Protein AF-A0A954TFH9-F1 (afdb_monomer_lite)

Sequence (272 aa):
MKESMQDMGTDTGLQVDMALFLNVTTSVQRTANLRGGEIQGLPNNQVIRGLLGVSSIPTAINEAKVDAEKGEFKKALDTIRQQSNTFDGIVSRWLADVSRIASQGRLPGRNQMSMQKIQEVTSARTNMQQATSPVSRAFQNLIQALEQAYTIQSREKKQYITPEQLKNYLAEHGNSLDEDTVRDYFEIGDKLTAGIEGRSVRIRPRLIKDGYYYFSKTRFTAIYAGASKNKNPQFIDPASDQPVDLTTGDLVRMIQEDGLWPLNLKACADEE

Radius of gyration: 29.33 Å; chains: 1; bounding box: 69×54×79 Å

Secondary structure (DSSP, 8-state):
-----------------THHHHHHHHHHHHHSS-TT--B-S-GGG--B-S-TTGGGHHHHHHHHHHHHHTT-HHHHHHHHHHHHHHHHHHHHHHHHHHHHHHHHHHSSSTTPPPHHHHHHHHHHHHHHHHHHHHHHHHHHHHHHHHHHHHHHHHHHS--PPPHHHHHHHHHHH-S---HHHHHHHEEE-PPBEEEEETTEEEEESPPPTT-EEEESSSS-EEE----SSS-SPPEEETTTTEEE---HHHHHHHHHHT-EEEEEEPPP----

Foldseek 3Di:
DDDDDDPPPPPPPLDDPLVLLVLLLVLLVVQQFFDVGWQAPAAPGDIQTGQPPSVCLNVLSVVLSVCVVVVVLVVSLVSLVVSLVVLVVSLVVSLVVLVVSLVQCVDPDRRPDDPVSSVVSVVSSVRSVVSCVSNNVSSVSSNVSSVVSVVVVVVVLLPAQDPVNLLVVCVVPPLAPAPVNLVVWWDWADWWAWDDDDPDIDIPPDDDAQWWKDFHPDRFIFGQHCDDPDRDGWGARSNPRDTDDDDPVNVNVSCVPRIMTIITTDPPPPPD

pLDDT: mean 74.83, std 19.1, range [29.38, 97.81]

Structure (mmCIF, N/CA/C/O backbone):
data_AF-A0A954TFH9-F1
#
_entry.id   AF-A0A954TFH9-F1
#
loop_
_atom_site.group_PDB
_atom_site.id
_atom_site.type_symbol
_atom_site.label_atom_id
_atom_site.label_alt_id
_atom_site.label_comp_id
_atom_site.label_asym_id
_atom_site.label_entity_id
_atom_site.label_seq_id
_atom_site.pdbx_PDB_ins_code
_atom_site.Cartn_x
_atom_site.Cartn_y
_atom_site.Cartn_z
_atom_site.occupancy
_atom_site.B_iso_or_equiv
_atom_site.auth_seq_id
_atom_site.auth_comp_id
_atom_site.auth_asym_id
_atom_site.auth_atom_id
_atom_site.pdbx_PDB_model_num
ATOM 1 N N . MET A 1 1 ? -39.815 33.864 22.259 1.00 40.59 1 MET A N 1
ATOM 2 C CA . MET A 1 1 ? -38.969 32.933 23.033 1.00 40.59 1 MET A CA 1
ATOM 3 C C . MET A 1 1 ? -39.300 31.512 22.621 1.00 40.59 1 MET A C 1
ATOM 5 O O . MET A 1 1 ? -40.362 31.030 22.983 1.00 40.59 1 MET A O 1
ATOM 9 N N . LYS A 1 2 ? -38.431 30.901 21.817 1.00 35.19 2 LYS A N 1
ATOM 10 C CA . LYS A 1 2 ? -38.253 29.452 21.658 1.00 35.19 2 LYS A CA 1
ATOM 11 C C . LYS A 1 2 ? -36.911 29.281 20.945 1.00 35.19 2 LYS A C 1
ATOM 13 O O . LYS A 1 2 ? -36.840 29.211 19.723 1.00 35.19 2 LYS A O 1
ATOM 18 N N . GLU A 1 3 ? -35.848 29.362 21.739 1.00 33.38 3 GLU A N 1
ATOM 19 C CA . GLU A 1 3 ? -34.540 28.832 21.363 1.00 33.38 3 GLU A CA 1
ATOM 20 C C . GLU A 1 3 ? -34.719 27.325 21.188 1.00 33.38 3 GLU A C 1
ATOM 22 O O . GLU A 1 3 ? -35.135 26.629 22.114 1.00 33.38 3 GLU A O 1
ATOM 27 N N . SER A 1 4 ? -34.504 26.846 19.967 1.00 36.06 4 SER A N 1
ATOM 28 C CA . SER A 1 4 ? -34.486 25.418 19.673 1.00 36.06 4 SER A CA 1
ATOM 29 C C . SER A 1 4 ? -33.038 24.977 19.794 1.00 36.06 4 SER A C 1
ATOM 31 O O . SER A 1 4 ? -32.175 25.424 19.040 1.00 36.06 4 SER A O 1
ATOM 33 N N . MET A 1 5 ? -32.797 24.192 20.838 1.00 37.38 5 MET A N 1
ATOM 34 C CA . MET A 1 5 ? -31.513 23.634 21.226 1.00 37.38 5 MET A CA 1
ATOM 35 C C . MET A 1 5 ? -30.904 22.826 20.079 1.00 37.38 5 MET A C 1
ATOM 37 O O . MET A 1 5 ? -31.513 21.887 19.582 1.00 37.38 5 MET A O 1
ATOM 41 N N . GLN A 1 6 ? -29.697 23.243 19.697 1.00 35.25 6 GLN A N 1
ATOM 42 C CA . GLN A 1 6 ? -28.525 22.400 19.452 1.00 35.25 6 GLN A CA 1
ATOM 43 C C . GLN A 1 6 ? -28.809 20.969 18.989 1.00 35.25 6 GLN A C 1
ATOM 45 O O . GLN A 1 6 ? -28.824 20.029 19.780 1.00 35.25 6 GLN A O 1
ATOM 50 N N . ASP A 1 7 ? -28.858 20.818 17.671 1.00 34.19 7 ASP A N 1
ATOM 51 C CA . ASP A 1 7 ? -28.326 19.634 17.014 1.00 34.19 7 ASP A CA 1
ATOM 52 C C . ASP A 1 7 ? -26.787 19.723 17.080 1.00 34.19 7 ASP A C 1
ATOM 54 O O . ASP A 1 7 ? -26.119 20.252 16.195 1.00 34.19 7 ASP A O 1
ATOM 58 N N . MET A 1 8 ? -26.223 19.340 18.230 1.00 34.09 8 MET A N 1
ATOM 59 C CA . MET A 1 8 ? -24.803 18.997 18.364 1.00 34.09 8 MET A CA 1
ATOM 60 C C . MET A 1 8 ? -24.689 17.474 18.366 1.00 34.09 8 MET A C 1
ATOM 62 O O . MET A 1 8 ? -24.223 16.866 19.328 1.00 34.09 8 MET A O 1
ATOM 66 N N . GLY A 1 9 ? -25.131 16.854 17.271 1.00 34.47 9 GLY A N 1
ATOM 67 C CA . GLY A 1 9 ? -24.573 15.580 16.853 1.00 34.47 9 GLY A CA 1
ATOM 68 C C . GLY A 1 9 ? -23.094 15.805 16.561 1.00 34.47 9 GLY A C 1
ATOM 69 O O . GLY A 1 9 ? -22.730 16.560 15.662 1.00 34.47 9 GLY A O 1
ATOM 70 N N . THR A 1 10 ? -22.230 15.218 17.378 1.00 36.81 10 THR A N 1
ATOM 71 C CA . THR A 1 10 ? -20.786 15.185 17.165 1.00 36.81 10 THR A CA 1
ATOM 72 C C . THR A 1 10 ? -20.483 14.422 15.880 1.00 36.81 10 THR A C 1
ATOM 74 O O . THR A 1 10 ? -20.210 13.226 15.914 1.00 36.81 10 THR A O 1
ATOM 77 N N . ASP A 1 11 ? -20.497 15.122 14.749 1.00 39.00 11 ASP A N 1
ATOM 78 C CA . ASP A 1 11 ? -19.840 14.692 13.519 1.00 39.00 11 ASP A CA 1
ATOM 79 C C . ASP A 1 11 ? -18.325 14.902 13.678 1.00 39.00 11 ASP A C 1
ATOM 81 O O . ASP A 1 11 ? -17.682 15.706 13.010 1.00 39.00 11 ASP A O 1
ATOM 85 N N . THR A 1 12 ? -17.725 14.186 14.629 1.00 39.62 12 THR A N 1
ATOM 86 C CA . THR A 1 12 ? -16.317 13.795 14.511 1.00 39.62 12 THR A CA 1
ATOM 87 C C . THR A 1 12 ? -16.275 12.501 13.712 1.00 39.62 12 THR A C 1
ATOM 89 O O . THR A 1 12 ? -15.743 11.491 14.170 1.00 39.62 12 THR A O 1
ATOM 92 N N . GLY A 1 13 ? -16.924 12.518 12.544 1.00 43.12 13 GLY A N 1
ATOM 93 C CA . GLY A 1 13 ? -16.961 11.412 11.617 1.00 43.12 13 GLY A CA 1
ATOM 94 C C . GLY A 1 13 ? -15.541 11.024 11.235 1.00 43.12 13 GLY A C 1
ATOM 95 O O . GLY A 1 13 ? -14.736 11.849 10.801 1.00 43.12 13 GLY A O 1
ATOM 96 N N . LEU A 1 14 ? -15.244 9.745 11.416 1.00 55.00 14 LEU A N 1
ATOM 97 C CA . LEU A 1 14 ? -14.175 9.006 10.762 1.00 55.00 14 LEU A CA 1
ATOM 98 C C . LEU A 1 14 ? -14.168 9.283 9.249 1.00 55.00 14 LEU A C 1
ATOM 100 O O . LEU A 1 14 ? -14.709 8.510 8.463 1.00 55.00 14 LEU A O 1
ATOM 104 N N . GLN A 1 15 ? -13.569 10.387 8.817 1.00 62.62 15 GLN A N 1
ATOM 105 C CA . GLN A 1 15 ? -13.423 10.693 7.402 1.00 62.62 15 GLN A CA 1
ATOM 106 C C . GLN A 1 15 ? -11.963 10.537 7.011 1.00 62.62 15 GLN A C 1
ATOM 108 O O . GLN A 1 15 ? -11.106 11.367 7.310 1.00 62.62 15 GLN A O 1
ATOM 113 N N . VAL A 1 16 ? -11.682 9.432 6.320 1.00 78.88 16 VAL A N 1
ATOM 114 C CA . VAL A 1 16 ? -10.489 9.347 5.480 1.00 78.88 16 VAL A CA 1
ATOM 115 C C . VAL A 1 16 ? -10.629 10.428 4.415 1.00 78.88 16 VAL A C 1
ATOM 117 O O . VAL A 1 16 ? -11.631 10.464 3.706 1.00 78.88 16 VAL A O 1
ATOM 120 N N . ASP A 1 17 ? -9.637 11.308 4.298 1.00 86.56 17 ASP A N 1
ATOM 121 C CA . ASP A 1 17 ? -9.649 12.338 3.261 1.00 86.56 17 ASP A CA 1
ATOM 122 C C . ASP A 1 17 ? -9.688 11.678 1.873 1.00 86.56 17 ASP A C 1
ATOM 124 O O . ASP A 1 17 ? -8.737 11.020 1.437 1.00 86.56 17 ASP A O 1
ATOM 128 N N . MET A 1 18 ? -10.803 11.866 1.163 1.00 86.62 18 MET A N 1
ATOM 129 C CA . MET A 1 18 ? -11.037 11.276 -0.155 1.00 86.62 18 MET A CA 1
ATOM 130 C C . MET A 1 18 ? -10.030 11.766 -1.204 1.00 86.62 18 MET A C 1
ATOM 132 O O . MET A 1 18 ? -9.789 11.076 -2.202 1.00 86.62 18 MET A O 1
ATOM 136 N N . ALA A 1 19 ? -9.369 12.906 -0.966 1.00 90.31 19 ALA A N 1
ATOM 137 C CA . ALA A 1 19 ? -8.270 13.376 -1.800 1.00 90.31 19 ALA A CA 1
ATOM 138 C C . ALA A 1 19 ? -7.082 12.397 -1.813 1.00 90.31 19 ALA A C 1
ATOM 140 O O . ALA A 1 19 ? -6.347 12.342 -2.800 1.00 90.31 19 ALA A O 1
ATOM 141 N N . LEU A 1 20 ? -6.903 11.567 -0.776 1.00 92.12 20 LEU A N 1
ATOM 142 C CA . LEU A 1 20 ? -5.842 10.554 -0.730 1.00 92.12 20 LEU A CA 1
ATOM 143 C C . LEU A 1 2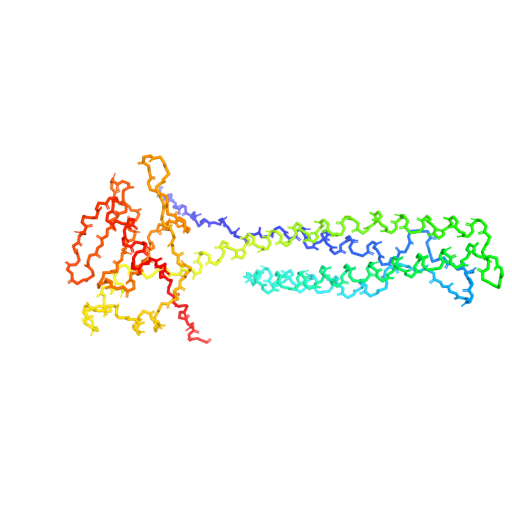0 ? -6.022 9.478 -1.813 1.00 92.12 20 LEU A C 1
ATOM 145 O O . LEU A 1 20 ? -5.048 9.111 -2.474 1.00 92.12 20 LEU A O 1
ATOM 149 N N . PHE A 1 21 ? -7.256 9.037 -2.078 1.00 95.75 21 PHE A N 1
ATOM 150 C CA . PHE A 1 21 ? -7.559 8.092 -3.163 1.00 95.75 21 PHE A CA 1
ATOM 151 C C . PHE A 1 21 ? -7.279 8.704 -4.543 1.00 95.75 21 PHE A C 1
ATOM 153 O O . PHE A 1 21 ? -6.685 8.061 -5.419 1.00 95.75 21 PHE A O 1
ATOM 160 N N . LEU A 1 22 ? -7.651 9.974 -4.733 1.00 93.69 22 LEU A N 1
ATOM 161 C CA . LEU A 1 22 ? -7.379 10.707 -5.971 1.00 93.69 22 LEU A CA 1
ATOM 162 C C . LEU A 1 22 ? -5.872 10.897 -6.200 1.00 93.69 22 LEU A C 1
ATOM 164 O O . LEU A 1 22 ? -5.390 10.746 -7.327 1.00 93.69 22 LEU A O 1
ATOM 168 N N . ASN A 1 23 ? -5.120 11.184 -5.136 1.00 94.06 23 ASN A N 1
ATOM 169 C CA . ASN A 1 23 ? -3.669 11.342 -5.185 1.00 94.06 23 ASN A CA 1
ATOM 170 C C . ASN A 1 23 ? -2.974 10.051 -5.629 1.00 94.06 23 ASN A C 1
ATOM 172 O O . ASN A 1 23 ? -2.092 10.106 -6.492 1.00 94.06 23 ASN A O 1
ATOM 176 N N . VAL A 1 24 ? -3.391 8.896 -5.098 1.00 96.25 24 VAL A N 1
ATOM 177 C CA . VAL A 1 24 ? -2.890 7.585 -5.543 1.00 96.25 24 VAL A CA 1
ATOM 178 C C . VAL A 1 24 ? -3.220 7.369 -7.017 1.00 96.25 24 VAL A C 1
ATOM 180 O O . VAL A 1 24 ? -2.316 7.136 -7.818 1.00 96.25 24 VAL A O 1
ATOM 183 N N . THR A 1 25 ? -4.487 7.537 -7.400 1.00 94.81 25 THR A N 1
ATOM 184 C CA . THR A 1 25 ? -4.962 7.325 -8.777 1.00 94.81 25 THR A CA 1
ATOM 185 C C . THR A 1 25 ? -4.181 8.161 -9.791 1.00 94.81 25 THR A C 1
ATOM 187 O O . THR A 1 25 ? -3.624 7.632 -10.755 1.00 94.81 25 THR A O 1
ATOM 190 N N . THR A 1 26 ? -4.073 9.465 -9.536 1.00 93.62 26 THR A N 1
ATOM 191 C CA . THR A 1 26 ? -3.374 10.410 -10.415 1.00 93.62 26 THR A CA 1
ATOM 192 C C . THR A 1 26 ? -1.886 10.080 -10.511 1.00 93.62 26 THR A C 1
ATOM 194 O O . THR A 1 26 ? -1.293 10.155 -11.588 1.00 93.62 26 THR A O 1
ATOM 197 N N . SER A 1 27 ? -1.263 9.700 -9.392 1.00 93.81 27 SER A N 1
ATOM 198 C CA . SER A 1 27 ? 0.160 9.358 -9.368 1.00 93.81 27 SER A CA 1
ATOM 199 C C . SER A 1 27 ? 0.434 8.070 -10.145 1.00 93.81 27 SER A C 1
ATOM 201 O O . SER A 1 27 ? 1.362 8.042 -10.950 1.00 93.81 27 SER A O 1
ATOM 203 N N . VAL A 1 28 ? -0.397 7.036 -9.979 1.00 95.31 28 VAL A N 1
ATOM 204 C CA . VAL A 1 28 ? -0.288 5.775 -10.732 1.00 95.31 28 VAL A CA 1
ATOM 205 C C . VAL A 1 28 ? -0.447 6.027 -12.232 1.00 95.31 28 VAL A C 1
ATOM 207 O O . VAL A 1 28 ? 0.391 5.589 -13.020 1.00 95.31 28 VAL A O 1
ATOM 210 N N . GLN A 1 29 ? -1.459 6.793 -12.646 1.00 93.06 29 GLN A N 1
ATOM 211 C CA . GLN A 1 29 ? -1.709 7.091 -14.062 1.00 93.06 29 GLN A CA 1
ATOM 212 C C . GLN A 1 29 ? -0.521 7.777 -14.752 1.00 93.06 29 GLN A C 1
ATOM 214 O O . GLN A 1 29 ? -0.227 7.480 -15.910 1.00 93.06 29 GLN A O 1
ATOM 219 N N . ARG A 1 30 ? 0.225 8.636 -14.044 1.00 91.44 30 ARG A N 1
ATOM 220 C CA . ARG A 1 30 ? 1.435 9.286 -14.585 1.00 91.44 30 ARG A CA 1
ATOM 221 C C . ARG A 1 30 ? 2.548 8.301 -14.945 1.00 91.44 30 ARG A C 1
ATOM 223 O O . ARG A 1 30 ? 3.404 8.644 -15.752 1.00 91.44 30 ARG A O 1
ATOM 230 N N . THR A 1 31 ? 2.539 7.099 -14.373 1.00 94.00 31 THR A N 1
ATOM 231 C CA . THR A 1 31 ? 3.543 6.056 -14.646 1.00 94.00 31 THR A CA 1
ATOM 232 C C . THR A 1 31 ? 3.168 5.136 -15.808 1.00 94.00 31 THR A C 1
ATOM 234 O O . THR A 1 31 ? 4.022 4.403 -16.309 1.00 94.00 31 THR A O 1
ATOM 237 N N . ALA A 1 32 ? 1.915 5.195 -16.279 1.00 91.69 32 ALA A N 1
ATOM 238 C CA . ALA A 1 32 ? 1.433 4.368 -17.386 1.00 91.69 32 ALA A CA 1
ATOM 239 C C . ALA A 1 32 ? 2.196 4.643 -18.690 1.00 91.69 32 ALA A C 1
ATOM 241 O O . ALA A 1 32 ? 2.392 3.740 -19.500 1.00 91.69 32 ALA A O 1
ATOM 242 N N . ASN A 1 33 ? 2.680 5.876 -18.864 1.00 89.12 33 ASN A N 1
ATOM 243 C CA . ASN A 1 33 ? 3.457 6.298 -20.021 1.00 89.12 33 ASN A CA 1
ATOM 244 C C . ASN A 1 33 ? 4.852 6.765 -19.604 1.00 89.12 33 ASN A C 1
ATOM 246 O O . ASN A 1 33 ? 5.036 7.393 -18.563 1.00 89.12 33 ASN A O 1
ATOM 250 N N . LEU A 1 34 ? 5.841 6.505 -20.458 1.00 87.25 34 LEU A N 1
ATOM 251 C CA . LEU A 1 34 ? 7.164 7.103 -20.317 1.00 87.25 34 LEU A CA 1
ATOM 252 C C . LEU A 1 34 ? 7.135 8.564 -20.750 1.00 87.25 34 LEU A C 1
ATOM 254 O O . LEU A 1 34 ? 6.647 8.910 -21.828 1.00 87.25 34 LEU A O 1
ATOM 258 N N . ARG A 1 35 ? 7.730 9.428 -19.929 1.00 81.12 35 ARG A N 1
ATOM 259 C CA . ARG A 1 35 ? 7.954 10.822 -20.303 1.00 81.12 35 ARG A CA 1
ATOM 260 C C . ARG A 1 35 ? 8.929 10.875 -21.483 1.00 81.12 35 ARG A C 1
ATOM 262 O O . ARG A 1 35 ? 10.064 10.431 -21.350 1.00 81.12 35 ARG A O 1
ATOM 269 N N . GLY A 1 36 ? 8.483 11.447 -22.601 1.00 77.94 36 GLY A N 1
ATOM 270 C CA . GLY A 1 36 ? 9.246 11.488 -23.855 1.00 77.94 36 GLY A CA 1
ATOM 271 C C . GLY A 1 36 ? 8.884 10.386 -24.857 1.00 77.94 36 GLY A C 1
ATOM 272 O O . GLY A 1 36 ? 9.432 10.385 -25.952 1.00 77.94 36 GLY A O 1
ATOM 273 N N . GLY A 1 37 ? 7.934 9.505 -24.523 1.00 86.00 37 GLY A N 1
ATOM 274 C CA . GLY A 1 37 ? 7.475 8.433 -25.404 1.00 86.00 37 GLY A CA 1
ATOM 275 C C . GLY A 1 37 ? 8.213 7.111 -25.193 1.00 86.00 37 GLY A C 1
ATOM 276 O O . GLY A 1 37 ? 9.078 6.977 -24.328 1.00 86.00 37 GLY A O 1
ATOM 277 N N . GLU A 1 38 ? 7.809 6.101 -25.959 1.00 91.44 38 GLU A N 1
ATOM 278 C CA . GLU A 1 38 ? 8.420 4.773 -25.922 1.00 91.44 38 GLU A CA 1
ATOM 279 C C . GLU A 1 38 ? 9.808 4.795 -26.573 1.00 91.44 38 GLU A C 1
ATOM 281 O O . GLU A 1 38 ? 9.985 5.364 -27.651 1.00 91.44 38 GLU A O 1
ATOM 286 N N . ILE A 1 39 ? 10.787 4.122 -25.964 1.00 92.69 39 ILE A N 1
ATOM 287 C CA . ILE A 1 39 ? 12.115 3.970 -26.565 1.00 92.69 39 ILE A CA 1
ATOM 288 C C . ILE A 1 39 ? 12.067 2.809 -27.552 1.00 92.69 39 ILE A C 1
ATOM 290 O O . ILE A 1 39 ? 11.929 1.650 -27.155 1.00 92.69 39 ILE A O 1
ATOM 294 N N . GLN A 1 40 ? 12.235 3.130 -28.831 1.00 92.06 40 GLN A N 1
ATOM 295 C CA . GLN A 1 40 ? 12.287 2.171 -29.934 1.00 92.06 40 GLN A CA 1
ATOM 296 C C . GLN A 1 40 ? 13.716 1.990 -30.465 1.00 92.06 40 GLN A C 1
ATOM 298 O O . GLN A 1 40 ? 14.649 2.688 -30.053 1.00 92.06 40 GLN A O 1
ATOM 303 N N . GLY A 1 41 ? 13.892 1.051 -31.401 1.00 87.62 41 GLY A N 1
ATOM 304 C CA . GLY A 1 41 ? 15.188 0.776 -32.030 1.00 87.62 41 GLY A CA 1
ATOM 305 C C . GLY A 1 41 ? 16.196 0.131 -31.077 1.00 87.62 41 GLY A C 1
ATOM 306 O O . GLY A 1 41 ? 17.400 0.336 -31.227 1.00 87.62 41 GLY A O 1
ATOM 307 N N . LEU A 1 42 ? 15.711 -0.595 -30.064 1.00 91.12 42 LEU A N 1
ATOM 308 C CA . LEU A 1 42 ? 16.549 -1.401 -29.182 1.00 91.12 42 LEU A CA 1
ATOM 309 C C . LEU A 1 42 ? 16.844 -2.761 -29.841 1.00 91.12 42 LEU A C 1
ATOM 311 O O . LEU A 1 42 ? 16.078 -3.211 -30.701 1.00 91.12 42 LEU A O 1
ATOM 315 N N . PRO A 1 43 ? 17.928 -3.444 -29.432 1.00 86.12 43 PRO A N 1
ATOM 316 C CA . PRO A 1 43 ? 18.269 -4.765 -29.942 1.00 86.12 43 PRO A CA 1
ATOM 317 C C . PRO A 1 43 ? 17.096 -5.746 -29.870 1.00 86.12 43 PRO A C 1
ATOM 319 O O . PRO A 1 43 ? 16.312 -5.733 -28.921 1.00 86.12 43 PRO A O 1
ATOM 322 N N . ASN A 1 44 ? 17.000 -6.629 -30.866 1.00 85.94 44 ASN A N 1
ATOM 323 C CA . ASN A 1 44 ? 15.930 -7.629 -30.977 1.00 85.94 44 ASN A CA 1
ATOM 324 C C . ASN A 1 44 ? 14.514 -7.021 -31.008 1.00 85.94 44 ASN A C 1
ATOM 326 O O . ASN A 1 44 ? 13.576 -7.630 -30.499 1.00 85.94 44 ASN A O 1
ATOM 330 N N . ASN A 1 45 ? 14.363 -5.819 -31.581 1.00 86.12 45 ASN A N 1
ATOM 331 C CA . ASN A 1 45 ? 13.099 -5.076 -31.666 1.00 86.12 45 ASN A CA 1
ATOM 332 C C . ASN A 1 45 ? 12.427 -4.847 -30.304 1.00 86.12 45 ASN A C 1
ATOM 334 O O . ASN A 1 45 ? 11.205 -4.727 -30.213 1.00 86.12 45 ASN A O 1
ATOM 338 N N . GLN A 1 46 ? 13.220 -4.794 -29.231 1.00 89.94 46 GLN A N 1
ATOM 339 C CA . GLN A 1 46 ? 12.699 -4.460 -27.914 1.00 89.94 46 GLN A CA 1
ATOM 340 C C . GLN A 1 46 ? 12.202 -3.010 -27.897 1.00 89.94 46 GLN A C 1
ATOM 342 O O . GLN A 1 46 ? 12.709 -2.136 -28.605 1.00 89.94 46 GLN A O 1
ATOM 347 N N . VAL A 1 47 ? 11.191 -2.759 -27.071 1.00 91.81 47 VAL A N 1
ATOM 348 C CA . VAL A 1 47 ? 10.630 -1.426 -26.852 1.00 91.81 47 VAL A CA 1
ATOM 349 C C . VAL A 1 47 ? 10.483 -1.227 -25.355 1.00 91.81 47 VAL A C 1
ATOM 351 O O . VAL A 1 47 ? 9.909 -2.074 -24.670 1.00 91.81 47 VAL A O 1
ATOM 354 N N . ILE A 1 48 ? 10.997 -0.112 -24.844 1.00 93.19 48 ILE A N 1
ATOM 355 C CA . ILE A 1 48 ? 10.786 0.276 -23.449 1.00 93.19 48 ILE A CA 1
ATOM 356 C C . ILE A 1 48 ? 9.606 1.247 -23.412 1.00 93.19 48 ILE A C 1
ATOM 358 O O . ILE A 1 48 ? 9.656 2.327 -24.000 1.00 93.19 48 ILE A O 1
ATOM 362 N N . ARG A 1 49 ? 8.536 0.829 -22.734 1.00 93.56 49 ARG A N 1
ATOM 363 C CA . ARG A 1 49 ? 7.282 1.577 -22.543 1.00 93.56 49 ARG A CA 1
ATOM 364 C C . ARG A 1 49 ? 7.149 2.029 -21.089 1.00 93.56 49 ARG A C 1
ATOM 366 O O . ARG A 1 49 ? 8.019 1.724 -20.277 1.00 93.56 49 ARG A O 1
ATOM 373 N N . GLY A 1 50 ? 6.072 2.741 -20.756 1.00 92.94 50 GLY A N 1
ATOM 374 C CA . GLY A 1 50 ? 5.712 2.990 -19.356 1.00 92.94 50 GLY A CA 1
ATOM 375 C C . GLY A 1 50 ? 5.410 1.699 -18.585 1.00 92.94 50 GLY A C 1
ATOM 376 O O . GLY A 1 50 ? 5.627 0.587 -19.078 1.00 92.94 50 GLY A O 1
ATOM 377 N N . LEU A 1 51 ? 4.917 1.831 -17.356 1.00 93.75 51 LEU A N 1
ATOM 378 C CA . LEU A 1 51 ? 4.577 0.668 -16.542 1.00 93.75 51 LEU A CA 1
ATOM 379 C C . LEU A 1 51 ? 3.340 -0.041 -17.108 1.00 93.75 51 LEU A C 1
ATOM 381 O O . LEU A 1 51 ? 2.216 0.443 -16.996 1.00 93.75 51 LEU A O 1
ATOM 385 N N . LEU A 1 52 ? 3.540 -1.212 -17.710 1.00 89.62 52 LEU A N 1
ATOM 386 C CA . LEU A 1 52 ? 2.444 -2.037 -18.214 1.00 89.62 52 LEU A CA 1
ATOM 387 C C . LEU A 1 52 ? 1.676 -2.678 -17.051 1.00 89.62 52 LEU A C 1
ATOM 389 O O . LEU A 1 52 ? 2.272 -3.166 -16.093 1.00 89.62 52 LEU A O 1
ATOM 393 N N . GLY A 1 53 ? 0.346 -2.699 -17.153 1.00 86.31 53 GLY A N 1
ATOM 394 C CA . GLY A 1 53 ? -0.533 -3.309 -16.150 1.00 86.31 53 GLY A CA 1
ATOM 395 C C . GLY A 1 53 ? -0.954 -2.387 -15.003 1.00 86.31 53 GLY A C 1
ATOM 396 O O . GLY A 1 53 ? -1.744 -2.807 -14.169 1.00 86.31 53 GLY A O 1
ATOM 397 N N . VAL A 1 54 ? -0.502 -1.126 -14.966 1.00 93.12 54 VAL A N 1
ATOM 398 C CA . VAL A 1 54 ? -0.966 -0.159 -13.948 1.00 93.12 54 VAL A CA 1
ATOM 399 C C . VAL A 1 54 ? -2.355 0.417 -14.241 1.00 93.12 54 VAL A C 1
ATOM 401 O O . VAL A 1 54 ? -2.927 1.091 -13.393 1.00 93.12 54 VAL A O 1
ATOM 404 N N . SER A 1 55 ? -2.913 0.171 -15.430 1.00 89.25 55 SER A N 1
ATOM 405 C CA . SER A 1 55 ? -4.208 0.716 -15.862 1.00 89.25 55 SER A CA 1
ATOM 406 C C . SER A 1 55 ? -5.406 0.152 -15.097 1.00 89.25 55 SER A C 1
ATOM 408 O O . SER A 1 55 ? -6.428 0.826 -15.019 1.00 89.25 55 SER A O 1
ATOM 410 N N . SER A 1 56 ? -5.292 -1.047 -14.517 1.00 91.06 56 SER A N 1
ATOM 411 C CA . SER A 1 56 ? -6.343 -1.645 -13.685 1.00 91.06 56 SER A CA 1
ATOM 412 C C . SER A 1 56 ? -6.372 -1.084 -12.262 1.00 91.06 56 SER A C 1
ATOM 414 O O . SER A 1 56 ? -7.416 -1.116 -11.616 1.00 91.06 56 SER A O 1
ATOM 416 N N . ILE A 1 57 ? -5.245 -0.551 -11.779 1.00 95.56 57 ILE A N 1
ATOM 417 C CA . ILE A 1 57 ? -5.102 -0.067 -10.403 1.00 95.56 57 ILE A CA 1
ATOM 418 C C . ILE A 1 57 ? -6.105 1.063 -10.099 1.00 95.56 57 ILE A C 1
ATOM 420 O O . ILE A 1 57 ? -6.827 0.919 -9.119 1.00 95.56 57 ILE A O 1
ATOM 424 N N . PRO A 1 58 ? -6.242 2.138 -10.912 1.00 94.38 58 PRO A N 1
ATOM 425 C CA . PRO A 1 58 ? -7.240 3.192 -10.696 1.00 94.38 58 PRO A CA 1
ATOM 426 C C . PRO A 1 58 ? -8.660 2.698 -10.406 1.00 94.38 58 PRO A C 1
ATOM 428 O O . PRO A 1 58 ? -9.333 3.250 -9.540 1.00 94.38 58 PRO A O 1
ATOM 431 N N . THR A 1 59 ? -9.101 1.648 -11.100 1.00 94.44 59 THR A N 1
ATOM 432 C CA . THR A 1 59 ? -10.430 1.057 -10.907 1.00 94.44 59 THR A CA 1
ATOM 433 C C . THR A 1 59 ? -10.566 0.472 -9.505 1.00 94.44 59 THR A C 1
ATOM 435 O O . THR A 1 59 ? -11.493 0.830 -8.786 1.00 94.44 59 THR A O 1
ATOM 438 N N . ALA A 1 60 ? -9.587 -0.327 -9.071 1.00 95.62 60 ALA A N 1
ATOM 439 C CA . ALA A 1 60 ? -9.562 -0.904 -7.728 1.00 95.62 60 ALA A CA 1
ATOM 440 C C . ALA A 1 60 ? -9.426 0.165 -6.625 1.00 95.62 60 ALA A C 1
ATOM 442 O O . ALA A 1 60 ? -10.004 0.027 -5.550 1.00 95.62 60 ALA A O 1
ATOM 443 N N . ILE A 1 61 ? -8.700 1.264 -6.881 1.00 96.81 61 ILE A N 1
ATOM 444 C CA . ILE A 1 61 ? -8.646 2.406 -5.949 1.00 96.81 61 ILE A CA 1
ATOM 445 C C . ILE A 1 61 ? -10.024 3.066 -5.819 1.00 96.81 61 ILE A C 1
ATOM 447 O O . ILE A 1 61 ? -10.413 3.450 -4.719 1.00 96.81 61 ILE A O 1
ATOM 451 N N . ASN A 1 62 ? -10.772 3.191 -6.917 1.00 94.56 62 ASN A N 1
ATOM 452 C CA . ASN A 1 62 ? -12.118 3.756 -6.887 1.00 94.56 62 ASN A CA 1
ATOM 453 C C . ASN A 1 62 ? -13.121 2.835 -6.172 1.00 94.56 62 ASN A C 1
ATOM 455 O O . ASN A 1 62 ? -13.963 3.321 -5.425 1.00 94.56 62 ASN A O 1
ATOM 459 N N . GLU A 1 63 ? -13.009 1.519 -6.340 1.00 93.75 63 GLU A N 1
ATOM 460 C CA . GLU A 1 63 ? -13.792 0.544 -5.567 1.00 93.75 63 GLU A CA 1
ATOM 461 C C . GLU A 1 63 ? -13.487 0.653 -4.066 1.00 93.75 63 GLU A C 1
ATOM 463 O O . GLU A 1 63 ? -14.402 0.809 -3.260 1.00 93.75 63 GLU A O 1
ATOM 468 N N . ALA A 1 64 ? -12.204 0.708 -3.691 1.00 94.94 64 ALA A N 1
ATOM 469 C CA . ALA A 1 64 ? -11.792 0.910 -2.302 1.00 94.94 64 ALA A CA 1
ATOM 470 C C . ALA A 1 64 ? -12.266 2.258 -1.728 1.00 94.94 64 ALA A C 1
ATOM 472 O O . ALA A 1 64 ? -12.561 2.352 -0.538 1.00 94.94 64 ALA A O 1
ATOM 473 N N . LYS A 1 65 ? -12.353 3.302 -2.562 1.00 95.12 65 LYS A N 1
ATOM 474 C CA . LYS A 1 65 ? -12.926 4.600 -2.180 1.00 95.12 65 LYS A CA 1
ATOM 475 C C . LYS A 1 65 ? -14.406 4.458 -1.830 1.00 95.12 65 LYS A C 1
ATOM 477 O O . LYS A 1 65 ? -14.817 4.936 -0.781 1.00 95.12 65 LYS A O 1
ATOM 482 N N . VAL A 1 66 ? -15.181 3.775 -2.674 1.00 93.62 66 VAL A N 1
ATOM 483 C CA . VAL A 1 66 ? -16.608 3.509 -2.424 1.00 93.62 66 VAL A CA 1
ATOM 484 C C . VAL A 1 66 ? -16.799 2.684 -1.150 1.00 93.62 66 VAL A C 1
ATOM 486 O O . VAL A 1 66 ? -17.690 2.977 -0.357 1.00 93.62 66 VAL A O 1
ATOM 489 N N . ASP A 1 67 ? -15.955 1.679 -0.916 1.00 91.06 67 ASP A N 1
ATOM 490 C CA . ASP A 1 67 ? -15.987 0.892 0.321 1.00 91.06 67 ASP A CA 1
ATOM 491 C C . ASP A 1 67 ? -15.672 1.762 1.553 1.00 91.06 67 ASP A C 1
ATOM 493 O O . ASP A 1 67 ? -16.368 1.687 2.565 1.00 91.06 67 ASP A O 1
ATOM 497 N N . ALA A 1 68 ? -14.677 2.651 1.469 1.00 90.19 68 ALA A N 1
ATOM 498 C CA . ALA A 1 68 ? -14.354 3.583 2.549 1.00 90.19 68 ALA A CA 1
ATOM 499 C C . ALA A 1 68 ? -15.479 4.601 2.814 1.00 90.19 68 ALA A C 1
ATOM 501 O O . ALA A 1 68 ? -15.746 4.911 3.973 1.00 90.19 68 ALA A O 1
ATOM 502 N N . GLU A 1 69 ? -16.171 5.082 1.776 1.00 89.62 69 GLU A N 1
ATOM 503 C CA . GLU A 1 69 ? -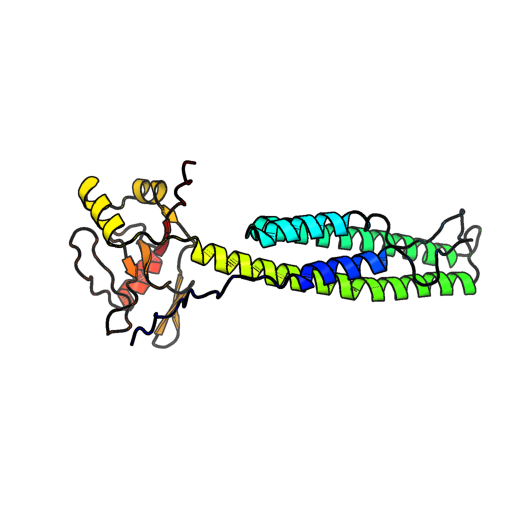17.351 5.954 1.903 1.00 89.62 69 GLU A CA 1
ATOM 504 C C . GLU A 1 69 ? -18.516 5.258 2.627 1.00 89.62 69 GLU A C 1
ATOM 506 O O . GLU A 1 69 ? -19.280 5.912 3.332 1.00 89.62 69 GLU A O 1
ATOM 511 N N . LYS A 1 70 ? -18.619 3.927 2.520 1.00 87.50 70 LYS A N 1
ATOM 512 C CA . LYS A 1 70 ? -19.578 3.100 3.276 1.00 87.50 70 LYS A CA 1
ATOM 513 C C . LYS A 1 70 ? -19.102 2.750 4.691 1.00 87.50 70 LYS A C 1
ATOM 515 O O . LYS A 1 70 ? -19.788 2.033 5.414 1.00 87.50 70 LYS A O 1
ATOM 520 N N . GLY A 1 71 ? -17.911 3.199 5.088 1.00 84.81 71 GLY A N 1
ATOM 521 C CA . GLY A 1 71 ? -17.289 2.828 6.356 1.00 84.81 71 GLY A CA 1
ATOM 522 C C . GLY A 1 71 ? -16.719 1.404 6.382 1.00 84.81 71 GLY A C 1
ATOM 523 O O . GLY A 1 71 ? -16.367 0.913 7.452 1.00 84.81 71 GLY A O 1
ATOM 524 N N . GLU A 1 72 ? -16.575 0.720 5.243 1.00 87.25 72 GLU A N 1
ATOM 525 C CA . GLU A 1 72 ? -15.931 -0.599 5.138 1.00 87.25 72 GLU A CA 1
ATOM 526 C C . GLU A 1 72 ? -14.389 -0.462 5.126 1.00 87.25 72 GLU A C 1
ATOM 528 O O . GLU A 1 72 ? -13.695 -0.964 4.239 1.00 87.25 72 GLU A O 1
ATOM 533 N N . PHE A 1 73 ? -13.815 0.228 6.123 1.00 89.12 73 PHE A N 1
ATOM 534 C CA . PHE A 1 73 ? -12.398 0.631 6.120 1.00 89.12 73 PHE A CA 1
ATOM 535 C C . PHE A 1 73 ? -11.414 -0.537 6.033 1.00 89.12 73 PHE A C 1
ATOM 537 O O . PHE A 1 73 ? -10.370 -0.400 5.402 1.00 89.12 73 PHE A O 1
ATOM 544 N N . LYS A 1 74 ? -11.737 -1.695 6.626 1.00 88.62 74 LYS A N 1
ATOM 545 C CA . LYS A 1 74 ? -10.896 -2.901 6.538 1.00 88.62 74 LYS A CA 1
ATOM 546 C C . LYS A 1 74 ? -10.776 -3.403 5.100 1.00 88.62 74 LYS A C 1
ATOM 548 O O . LYS A 1 74 ? -9.677 -3.648 4.618 1.00 88.62 74 LYS A O 1
ATOM 553 N N . LYS A 1 75 ? -11.908 -3.510 4.407 1.00 91.38 75 LYS A N 1
ATOM 554 C CA . LYS A 1 75 ? -11.980 -3.987 3.024 1.00 91.38 75 LYS A CA 1
ATOM 555 C C . LYS A 1 75 ? -11.293 -3.014 2.066 1.00 91.38 75 LYS A C 1
ATOM 557 O O . LYS A 1 75 ? -10.514 -3.434 1.208 1.00 91.38 75 LYS A O 1
ATOM 562 N N . ALA A 1 76 ? -11.504 -1.713 2.276 1.00 94.38 76 ALA A N 1
ATOM 563 C CA . ALA A 1 76 ? -10.769 -0.673 1.568 1.00 94.38 76 ALA A CA 1
ATOM 564 C C . ALA A 1 76 ? -9.253 -0.796 1.818 1.00 94.38 76 ALA A C 1
ATOM 566 O O . ALA A 1 76 ? -8.478 -0.840 0.866 1.00 94.38 76 ALA A O 1
ATOM 567 N N . LEU A 1 77 ? -8.818 -0.926 3.077 1.00 94.75 77 LEU A N 1
ATOM 568 C CA . LEU A 1 77 ? -7.409 -1.083 3.457 1.00 94.75 77 LEU A CA 1
ATOM 569 C C . LEU A 1 77 ? -6.750 -2.300 2.795 1.00 94.75 77 LEU A C 1
ATOM 571 O O . LEU A 1 77 ? -5.656 -2.173 2.240 1.00 94.75 77 LEU A O 1
ATOM 575 N N . ASP A 1 78 ? -7.409 -3.456 2.831 1.00 94.81 78 ASP A N 1
ATOM 576 C CA . ASP A 1 78 ? -6.903 -4.692 2.231 1.00 94.81 78 ASP A CA 1
ATOM 577 C C . ASP A 1 78 ? -6.737 -4.537 0.713 1.00 94.81 78 ASP A C 1
ATOM 579 O O . ASP A 1 78 ? -5.681 -4.869 0.162 1.00 94.81 78 ASP A O 1
ATOM 583 N N . THR A 1 79 ? -7.717 -3.913 0.052 1.00 97.12 79 THR A N 1
ATOM 584 C CA . THR A 1 79 ? -7.653 -3.591 -1.380 1.00 97.12 79 THR A CA 1
ATOM 585 C C . THR A 1 79 ? -6.482 -2.656 -1.689 1.00 97.12 79 THR A C 1
ATOM 587 O O . THR A 1 79 ? -5.676 -2.942 -2.578 1.00 97.12 79 THR A O 1
ATOM 590 N N . ILE A 1 80 ? -6.317 -1.563 -0.934 1.00 97.81 80 ILE A N 1
ATOM 591 C CA . ILE A 1 80 ? -5.220 -0.606 -1.145 1.00 97.81 80 ILE A CA 1
ATOM 592 C C . ILE A 1 80 ? -3.848 -1.263 -0.936 1.00 97.81 80 ILE A C 1
ATOM 594 O O . ILE A 1 80 ? -2.939 -1.038 -1.739 1.00 97.81 80 ILE A O 1
ATOM 598 N N . ARG A 1 81 ? -3.680 -2.112 0.086 1.00 97.25 81 ARG A N 1
ATOM 599 C CA . ARG A 1 81 ? -2.431 -2.862 0.316 1.00 97.25 81 ARG A CA 1
ATOM 600 C C . ARG A 1 81 ? -2.119 -3.815 -0.836 1.00 97.25 81 ARG A C 1
ATOM 602 O O . ARG A 1 81 ? -0.980 -3.859 -1.303 1.00 97.25 81 ARG A O 1
ATOM 609 N N . GLN A 1 82 ? -3.123 -4.536 -1.334 1.00 96.88 82 GLN A N 1
ATOM 610 C CA . GLN A 1 82 ? -2.966 -5.404 -2.500 1.00 96.88 82 GLN A CA 1
ATOM 611 C C . GLN A 1 82 ? -2.525 -4.612 -3.739 1.00 96.88 82 GLN A C 1
ATOM 613 O O . GLN A 1 82 ? -1.618 -5.046 -4.457 1.00 96.88 82 GLN A O 1
ATOM 618 N N . GLN A 1 83 ? -3.122 -3.442 -3.982 1.00 97.38 83 GLN A N 1
ATOM 619 C CA . GLN A 1 83 ? -2.746 -2.594 -5.114 1.00 97.38 83 GLN A CA 1
ATOM 620 C C . GLN A 1 83 ? -1.352 -1.977 -4.954 1.00 97.38 83 GLN A C 1
ATOM 622 O O . GLN A 1 83 ? -0.609 -1.930 -5.933 1.00 97.38 83 GLN A O 1
ATOM 627 N N . SER A 1 84 ? -0.952 -1.591 -3.738 1.00 97.62 84 SER A N 1
ATOM 628 C CA . SER A 1 84 ? 0.417 -1.141 -3.449 1.00 97.62 84 SER A CA 1
ATOM 629 C C . SER A 1 84 ? 1.437 -2.230 -3.798 1.00 97.62 84 SER A C 1
ATOM 631 O O . SER A 1 84 ? 2.365 -1.987 -4.565 1.00 97.62 84 SER A O 1
ATOM 633 N N . ASN A 1 85 ? 1.215 -3.462 -3.329 1.00 96.25 85 ASN A N 1
ATOM 634 C CA . ASN A 1 85 ? 2.094 -4.597 -3.628 1.00 96.25 85 ASN A CA 1
ATOM 635 C C . ASN A 1 85 ? 2.131 -4.922 -5.130 1.00 96.25 85 ASN A C 1
ATOM 637 O O . ASN A 1 85 ? 3.181 -5.246 -5.690 1.00 96.25 85 ASN A O 1
ATOM 641 N N . THR A 1 86 ? 0.980 -4.825 -5.801 1.00 96.38 86 THR A N 1
ATOM 642 C CA . THR A 1 86 ? 0.873 -5.034 -7.250 1.00 96.38 86 THR A CA 1
ATOM 643 C C . THR A 1 86 ? 1.687 -3.991 -8.011 1.00 96.38 86 THR A C 1
ATOM 645 O O . THR A 1 86 ? 2.456 -4.350 -8.908 1.00 96.38 86 THR A O 1
ATOM 648 N N . PHE A 1 87 ? 1.571 -2.719 -7.625 1.00 97.44 87 PHE A N 1
ATOM 649 C CA . PHE A 1 87 ? 2.347 -1.623 -8.194 1.00 97.44 87 PHE A CA 1
ATOM 650 C C . PHE A 1 87 ? 3.853 -1.842 -8.008 1.00 97.44 87 PHE A C 1
ATOM 652 O O . PHE A 1 87 ? 4.597 -1.812 -8.990 1.00 97.44 87 PHE A O 1
ATOM 659 N N . ASP A 1 88 ? 4.301 -2.159 -6.792 1.00 96.06 88 ASP A N 1
ATOM 660 C CA . ASP A 1 88 ? 5.717 -2.412 -6.496 1.00 96.06 88 ASP A CA 1
ATOM 661 C C . ASP A 1 88 ? 6.274 -3.595 -7.306 1.00 96.06 88 ASP A C 1
ATOM 663 O O . ASP A 1 88 ? 7.401 -3.549 -7.817 1.00 96.06 88 ASP A O 1
ATOM 667 N N . GLY A 1 89 ? 5.464 -4.639 -7.506 1.00 96.31 89 GLY A N 1
ATOM 668 C CA . GLY A 1 89 ? 5.800 -5.764 -8.374 1.00 96.31 89 GLY A CA 1
ATOM 669 C C . GLY A 1 89 ? 5.952 -5.366 -9.847 1.00 96.31 89 GLY A C 1
ATOM 670 O O . GLY A 1 89 ? 6.884 -5.823 -10.514 1.00 96.31 89 GLY A O 1
ATOM 671 N N . ILE A 1 90 ? 5.073 -4.501 -10.364 1.00 96.19 90 ILE A N 1
ATOM 672 C CA . ILE A 1 90 ? 5.169 -3.968 -11.733 1.00 96.19 90 ILE A CA 1
ATOM 673 C C . ILE A 1 90 ? 6.441 -3.128 -11.892 1.00 96.19 90 ILE A C 1
ATOM 675 O O . ILE A 1 90 ? 7.205 -3.353 -12.833 1.00 96.19 90 ILE A O 1
ATOM 679 N N . VAL A 1 91 ? 6.700 -2.208 -10.958 1.00 95.81 91 VAL A N 1
ATOM 680 C CA . VAL A 1 91 ? 7.895 -1.351 -10.962 1.00 95.81 91 VAL A CA 1
ATOM 681 C C . VAL A 1 91 ? 9.167 -2.193 -10.946 1.00 95.81 91 VAL A C 1
ATOM 683 O O . VAL A 1 91 ? 10.077 -1.958 -11.740 1.00 95.81 91 VAL A O 1
ATOM 686 N N . SER A 1 92 ? 9.223 -3.205 -10.080 1.00 95.44 92 SER A N 1
ATOM 687 C CA . SER A 1 92 ? 10.395 -4.073 -9.939 1.00 95.44 92 SER A CA 1
ATOM 688 C C . SER A 1 92 ? 10.696 -4.848 -11.223 1.00 95.44 92 SER A C 1
ATOM 690 O O . SER A 1 92 ? 11.845 -4.870 -11.669 1.00 95.44 92 SER A O 1
ATOM 692 N N . ARG A 1 93 ? 9.668 -5.428 -11.863 1.00 95.62 93 ARG A N 1
ATOM 693 C CA . ARG A 1 93 ? 9.817 -6.113 -13.160 1.00 95.62 93 ARG A CA 1
ATOM 694 C C . ARG A 1 93 ? 10.300 -5.157 -14.245 1.00 95.62 93 ARG A C 1
ATOM 696 O O . ARG A 1 93 ? 11.269 -5.457 -14.936 1.00 95.62 93 ARG A O 1
ATOM 703 N N . TRP A 1 94 ? 9.689 -3.977 -14.331 1.00 95.75 94 TRP A N 1
ATOM 704 C CA . TRP A 1 94 ? 10.079 -2.963 -15.305 1.00 95.75 94 TRP A CA 1
ATOM 705 C C . TRP A 1 94 ? 11.540 -2.519 -15.127 1.00 95.75 94 TRP A C 1
ATOM 707 O O . TRP A 1 94 ? 12.301 -2.472 -16.092 1.00 95.75 94 TRP A O 1
ATOM 717 N N . LEU A 1 95 ? 11.974 -2.252 -13.889 1.00 94.62 95 LEU A N 1
ATOM 718 C CA . LEU A 1 95 ? 13.357 -1.864 -13.592 1.00 94.62 95 LEU A CA 1
ATOM 719 C C . LEU A 1 95 ? 14.357 -2.971 -13.933 1.00 94.62 95 LEU A C 1
ATOM 721 O O . LEU A 1 95 ? 15.448 -2.668 -14.431 1.00 94.62 95 LEU A O 1
ATOM 725 N N . ALA A 1 96 ? 14.002 -4.231 -13.676 1.00 94.62 96 ALA A N 1
ATOM 726 C CA . ALA A 1 96 ? 14.825 -5.379 -14.032 1.00 94.62 96 ALA A CA 1
ATOM 727 C C . ALA A 1 96 ? 14.976 -5.500 -15.555 1.00 94.62 96 ALA A C 1
ATOM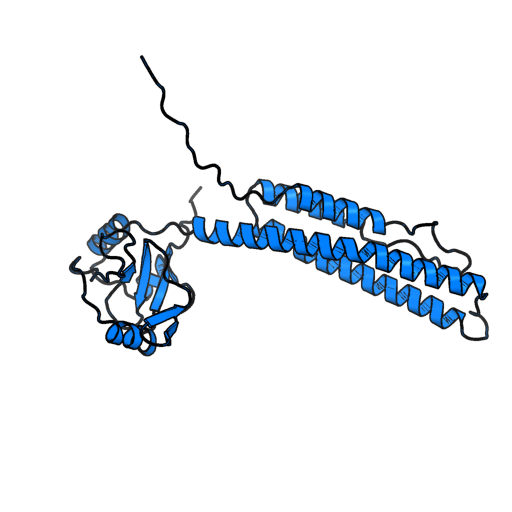 729 O O . ALA A 1 96 ? 16.101 -5.616 -16.047 1.00 94.62 96 ALA A O 1
ATOM 730 N N . ASP A 1 97 ? 13.878 -5.374 -16.305 1.00 93.81 97 ASP A N 1
ATOM 731 C CA . ASP A 1 97 ? 13.891 -5.430 -17.767 1.00 93.81 97 ASP A CA 1
ATOM 732 C C . ASP A 1 97 ? 14.728 -4.308 -18.380 1.00 93.81 97 ASP A C 1
ATOM 734 O O . ASP A 1 97 ? 15.620 -4.564 -19.190 1.00 93.81 97 ASP A O 1
ATOM 738 N N . VAL A 1 98 ? 14.518 -3.065 -17.945 1.00 94.31 98 VAL A N 1
ATOM 739 C CA . VAL A 1 98 ? 15.290 -1.912 -18.430 1.00 94.31 98 VAL A CA 1
ATOM 740 C C . VAL A 1 98 ? 16.776 -2.049 -18.087 1.00 94.31 98 VAL A C 1
ATOM 742 O O . VAL A 1 98 ? 17.638 -1.762 -18.921 1.00 94.31 98 VAL A O 1
ATOM 745 N N . SER A 1 99 ? 17.105 -2.541 -16.889 1.00 92.94 99 SER A N 1
ATOM 746 C CA . SER A 1 99 ? 18.498 -2.768 -16.477 1.00 92.94 99 SER A CA 1
ATOM 747 C C . SER A 1 99 ? 19.163 -3.892 -17.273 1.00 92.94 99 SER A C 1
ATOM 749 O O . SER A 1 99 ? 20.341 -3.779 -17.628 1.00 92.94 99 SER A O 1
ATOM 751 N N . ARG A 1 100 ? 18.412 -4.949 -17.603 1.00 92.25 100 ARG A N 1
ATOM 752 C CA . ARG A 1 100 ? 18.865 -6.036 -18.477 1.00 92.25 100 ARG A CA 1
ATOM 753 C C . ARG A 1 100 ? 19.167 -5.507 -19.877 1.00 92.25 100 ARG A C 1
ATOM 755 O O . ARG A 1 100 ? 20.249 -5.779 -20.392 1.00 92.25 100 ARG A O 1
ATOM 762 N N . ILE A 1 101 ? 18.262 -4.716 -20.458 1.00 91.69 101 ILE A N 1
ATOM 763 C CA . ILE A 1 101 ? 18.446 -4.095 -21.780 1.00 91.69 101 ILE A CA 1
ATOM 764 C C . ILE A 1 101 ? 19.688 -3.199 -21.784 1.00 91.69 101 ILE A C 1
ATOM 766 O O . ILE A 1 101 ? 20.556 -3.350 -22.643 1.00 91.69 101 ILE A O 1
ATOM 770 N N . ALA A 1 102 ? 19.816 -2.309 -20.796 1.00 90.56 102 ALA A N 1
ATOM 771 C CA . ALA A 1 102 ? 20.959 -1.405 -20.686 1.00 90.56 102 ALA A CA 1
ATOM 772 C C . ALA A 1 102 ? 22.294 -2.159 -20.569 1.00 90.56 102 ALA A C 1
ATOM 774 O O . ALA A 1 102 ? 23.276 -1.776 -21.203 1.00 90.56 102 ALA A O 1
ATOM 775 N N . SER A 1 103 ? 22.329 -3.234 -19.777 1.00 89.31 103 SER A N 1
ATOM 776 C CA . SER A 1 103 ? 23.529 -4.058 -19.590 1.00 89.31 103 SER A CA 1
ATOM 777 C C . SER A 1 103 ? 23.900 -4.820 -20.862 1.00 89.31 103 SER A C 1
ATOM 779 O O . SER A 1 103 ? 25.056 -4.790 -21.274 1.00 89.31 103 SER A O 1
ATOM 781 N N . GLN A 1 104 ? 22.921 -5.444 -21.526 1.00 88.88 104 GLN A N 1
ATOM 782 C CA . GLN A 1 104 ? 23.137 -6.164 -22.785 1.00 88.88 104 GLN A CA 1
ATOM 783 C C . GLN A 1 104 ? 23.621 -5.235 -23.901 1.00 88.88 104 GLN A C 1
ATOM 785 O O . GLN A 1 104 ? 24.504 -5.616 -24.664 1.00 88.88 104 GLN A O 1
ATOM 790 N N . GLY A 1 105 ? 23.104 -4.006 -23.960 1.00 86.38 105 GLY A N 1
ATOM 791 C CA . GLY A 1 105 ? 23.514 -3.032 -24.968 1.00 86.38 105 GLY A CA 1
ATOM 792 C C . GLY A 1 105 ? 24.919 -2.464 -24.804 1.00 86.38 105 GLY A C 1
ATOM 793 O O . GLY A 1 105 ? 25.450 -1.900 -25.755 1.00 86.38 105 GLY A O 1
ATOM 794 N N . ARG A 1 106 ? 25.534 -2.601 -23.624 1.00 87.62 106 ARG A N 1
ATOM 795 C CA . ARG A 1 106 ? 26.922 -2.174 -23.378 1.00 87.62 106 ARG A CA 1
ATOM 796 C C . ARG A 1 106 ? 27.949 -3.213 -23.816 1.00 87.62 106 ARG A C 1
ATOM 798 O O . ARG A 1 106 ? 29.120 -2.872 -23.964 1.00 87.62 106 ARG A O 1
ATOM 805 N N . LEU A 1 107 ? 27.532 -4.465 -23.988 1.00 87.56 107 LEU A N 1
ATOM 806 C CA . LEU A 1 107 ? 28.428 -5.541 -24.384 1.00 87.56 107 LEU A CA 1
ATOM 807 C C . LEU A 1 107 ? 28.706 -5.469 -25.895 1.00 87.56 107 LEU A C 1
ATOM 809 O O . LEU A 1 107 ? 27.780 -5.225 -26.674 1.00 87.56 107 LEU A O 1
ATOM 813 N N . PRO A 1 108 ? 29.959 -5.689 -26.328 1.00 82.69 108 PRO A N 1
ATOM 814 C CA . PRO A 1 108 ? 30.285 -5.756 -27.747 1.00 82.69 108 PRO A CA 1
ATOM 815 C C . PRO A 1 108 ? 29.593 -6.959 -28.406 1.00 82.69 108 PRO A C 1
ATOM 817 O O . PRO A 1 108 ? 29.481 -8.030 -27.809 1.00 82.69 108 PRO A O 1
ATOM 820 N N . GLY A 1 109 ? 29.141 -6.789 -29.652 1.00 82.75 109 GLY A N 1
ATOM 821 C CA . GLY A 1 109 ? 28.521 -7.852 -30.450 1.00 82.75 109 GLY A CA 1
ATOM 822 C C . GLY A 1 109 ? 27.117 -7.510 -30.950 1.00 82.75 109 GLY A C 1
ATOM 823 O O . GLY A 1 109 ? 26.742 -6.349 -31.072 1.00 82.75 109 GLY A O 1
ATOM 824 N N . ARG A 1 110 ? 26.319 -8.543 -31.249 1.00 79.88 110 ARG A N 1
ATOM 825 C CA . ARG A 1 110 ? 25.028 -8.431 -31.961 1.00 79.88 110 ARG A CA 1
ATOM 826 C C . ARG A 1 110 ? 23.985 -7.532 -31.276 1.00 79.88 110 ARG A C 1
ATOM 828 O O . ARG A 1 110 ? 23.089 -7.036 -31.948 1.00 79.88 110 ARG A O 1
ATOM 835 N N . ASN A 1 111 ? 24.101 -7.325 -29.965 1.00 85.62 111 ASN A N 1
ATOM 836 C CA . ASN A 1 111 ? 23.179 -6.500 -29.182 1.00 85.62 111 ASN A CA 1
ATOM 837 C C . ASN A 1 111 ? 23.766 -5.137 -28.790 1.00 85.62 111 ASN A C 1
ATOM 839 O O . ASN A 1 111 ? 23.145 -4.434 -27.998 1.00 85.62 111 ASN A O 1
ATOM 843 N N . GLN A 1 112 ? 24.940 -4.761 -29.302 1.00 90.44 112 GLN A N 1
ATOM 844 C CA . GLN A 1 112 ? 25.585 -3.504 -28.940 1.00 90.44 112 GLN A CA 1
ATOM 845 C C . GLN A 1 112 ? 24.710 -2.307 -29.336 1.00 90.44 112 GLN A C 1
ATOM 847 O O . GLN A 1 112 ? 24.257 -2.187 -30.473 1.00 90.44 112 GLN A O 1
ATOM 852 N N . MET A 1 113 ? 24.485 -1.407 -28.383 1.00 92.50 113 MET A N 1
ATOM 853 C CA . MET A 1 113 ? 23.758 -0.158 -28.583 1.00 92.50 113 MET A CA 1
ATOM 854 C C . MET A 1 113 ? 24.731 1.009 -28.757 1.00 92.50 113 MET A C 1
ATOM 856 O O . MET A 1 113 ? 25.838 1.004 -28.217 1.00 92.50 113 MET A O 1
ATOM 860 N N . SER A 1 114 ? 24.297 2.053 -29.466 1.00 91.75 114 SER A N 1
ATOM 861 C CA . SER A 1 114 ? 25.035 3.316 -29.491 1.00 91.75 114 SER A CA 1
ATOM 862 C C . SER A 1 114 ? 25.053 3.960 -28.100 1.00 91.75 114 SER A C 1
ATOM 864 O O . SER A 1 114 ? 24.131 3.781 -27.297 1.00 91.75 114 SER A O 1
ATOM 866 N N . MET A 1 115 ? 26.076 4.773 -27.822 1.00 90.06 115 MET A N 1
ATOM 867 C CA . MET A 1 115 ? 26.162 5.522 -26.561 1.00 90.06 115 MET A CA 1
ATOM 868 C C . MET A 1 115 ? 24.937 6.416 -26.332 1.00 90.06 115 MET A C 1
ATOM 870 O O . MET A 1 115 ? 24.443 6.498 -25.210 1.00 90.06 115 MET A O 1
ATOM 874 N N . GLN A 1 116 ? 24.396 7.012 -27.398 1.00 92.06 116 GLN A N 1
ATOM 875 C CA . GLN A 1 116 ? 23.167 7.803 -27.342 1.00 92.06 116 GLN A CA 1
ATOM 876 C C . GLN A 1 116 ? 21.972 6.964 -26.865 1.00 92.06 116 GLN A C 1
ATOM 878 O O . GLN A 1 116 ? 21.237 7.386 -25.975 1.00 92.06 116 GLN A O 1
ATOM 883 N N . LYS A 1 117 ? 21.802 5.745 -27.393 1.00 92.75 117 LYS A N 1
ATOM 884 C CA . LYS A 1 117 ? 20.698 4.861 -26.995 1.00 92.75 117 LYS A CA 1
ATOM 885 C C . LYS A 1 117 ? 20.864 4.364 -25.554 1.00 92.75 117 LYS A C 1
ATOM 887 O O . LYS A 1 117 ? 19.892 4.306 -24.808 1.00 92.75 117 LYS A O 1
ATOM 892 N N . ILE A 1 118 ? 22.094 4.091 -25.110 1.00 91.31 118 ILE A N 1
ATOM 893 C CA . ILE A 1 118 ? 22.385 3.752 -23.704 1.00 91.31 118 ILE A CA 1
ATOM 894 C C . ILE A 1 118 ? 22.006 4.912 -22.767 1.00 91.31 118 ILE A C 1
ATOM 896 O O . ILE A 1 118 ? 21.440 4.675 -21.694 1.00 91.31 118 ILE A O 1
ATOM 900 N N . GLN A 1 119 ? 22.290 6.159 -23.157 1.00 91.81 119 GLN A N 1
ATOM 901 C CA . GLN A 1 119 ? 21.896 7.350 -22.397 1.00 91.81 119 GLN A CA 1
ATOM 902 C C . GLN A 1 119 ? 20.374 7.533 -22.358 1.00 91.81 119 GLN A C 1
ATOM 904 O O . GLN A 1 119 ? 19.836 7.846 -21.296 1.00 91.81 119 GLN A O 1
ATOM 909 N N . GLU A 1 120 ? 19.673 7.278 -23.465 1.00 93.38 120 GLU A N 1
ATOM 910 C CA . GLU A 1 120 ? 18.207 7.328 -23.547 1.00 93.38 120 GLU A CA 1
ATOM 911 C C . GLU A 1 120 ? 17.562 6.323 -22.578 1.00 93.38 120 GLU A C 1
ATOM 913 O O . GLU A 1 120 ? 16.747 6.700 -21.737 1.00 93.38 120 GLU A O 1
ATOM 918 N N . VAL A 1 121 ? 18.015 5.063 -22.605 1.00 93.94 121 VAL A N 1
ATOM 919 C CA . VAL A 1 121 ? 17.556 3.999 -21.693 1.00 93.94 121 VAL A CA 1
ATOM 920 C C . VAL A 1 121 ? 17.849 4.346 -20.230 1.00 93.94 121 VAL A C 1
ATOM 922 O O . VAL A 1 121 ? 17.001 4.159 -19.356 1.00 93.94 121 VAL A O 1
ATOM 925 N N . THR A 1 122 ? 19.037 4.888 -19.951 1.00 92.31 122 THR A N 1
ATOM 926 C CA . THR A 1 122 ? 19.419 5.307 -18.593 1.00 92.31 122 THR A CA 1
ATOM 927 C C . THR A 1 122 ? 18.546 6.466 -18.104 1.00 92.31 122 THR A C 1
ATOM 929 O O . THR A 1 122 ? 18.085 6.452 -16.966 1.00 92.31 122 THR A O 1
ATOM 932 N N . SER A 1 123 ? 18.258 7.437 -18.971 1.00 92.44 123 SER A N 1
ATOM 933 C CA . SER A 1 123 ? 17.395 8.580 -18.657 1.00 92.44 123 SER A CA 1
ATOM 934 C C . SER A 1 123 ? 15.953 8.145 -18.413 1.00 92.44 123 SER A C 1
ATOM 936 O O . SER A 1 123 ? 15.344 8.580 -17.439 1.00 92.44 123 SER A O 1
ATOM 938 N N . ALA A 1 124 ? 15.416 7.232 -19.228 1.00 93.44 124 ALA A N 1
ATOM 939 C CA . ALA A 1 124 ? 14.090 6.660 -19.008 1.00 93.44 124 ALA A CA 1
ATOM 940 C C . ALA A 1 124 ? 13.991 5.926 -17.669 1.00 93.44 124 ALA A C 1
ATOM 942 O O . ALA A 1 124 ? 13.010 6.110 -16.949 1.00 93.44 124 ALA A O 1
ATOM 943 N N . ARG A 1 125 ? 15.021 5.153 -17.296 1.00 93.19 125 ARG A N 1
ATOM 944 C CA . ARG A 1 125 ? 15.097 4.520 -15.973 1.00 93.19 125 ARG A CA 1
ATOM 945 C C . ARG A 1 125 ? 15.011 5.556 -14.855 1.00 93.19 125 ARG A C 1
ATOM 947 O O . ARG A 1 125 ? 14.173 5.410 -13.970 1.00 93.19 125 ARG A O 1
ATOM 954 N N . THR A 1 126 ? 15.840 6.597 -14.909 1.00 92.38 126 THR A N 1
ATOM 955 C CA . THR A 1 126 ? 15.855 7.667 -13.900 1.00 92.38 126 THR A CA 1
ATOM 956 C C . THR A 1 126 ? 14.508 8.384 -13.822 1.00 92.38 126 THR A C 1
ATOM 958 O O . THR A 1 126 ? 13.965 8.557 -12.733 1.00 92.38 126 THR A O 1
ATOM 961 N N . ASN A 1 127 ? 13.929 8.746 -14.969 1.00 92.00 127 ASN A N 1
ATOM 962 C CA . ASN A 1 127 ? 12.633 9.419 -15.041 1.00 92.00 127 ASN A CA 1
ATOM 963 C C . ASN A 1 127 ? 11.512 8.560 -14.447 1.00 92.00 127 ASN A C 1
ATOM 965 O O . ASN A 1 127 ? 10.669 9.074 -13.714 1.00 92.00 127 ASN A O 1
ATOM 969 N N . MET A 1 128 ? 11.509 7.253 -14.724 1.00 93.81 128 MET A N 1
ATOM 970 C CA . MET A 1 128 ? 10.512 6.349 -14.159 1.00 93.81 128 MET A CA 1
ATOM 971 C C . MET A 1 128 ? 10.690 6.192 -12.647 1.00 93.81 128 MET A C 1
ATOM 973 O O . MET A 1 128 ? 9.713 6.289 -11.918 1.00 93.81 128 MET A O 1
ATOM 977 N N . GLN A 1 129 ? 11.921 6.049 -12.149 1.00 92.19 129 GLN A N 1
ATOM 978 C CA . GLN A 1 129 ? 12.183 5.996 -10.703 1.00 92.19 129 GLN A CA 1
ATOM 979 C C . GLN A 1 129 ? 11.720 7.270 -9.976 1.00 92.19 129 GLN A C 1
ATOM 981 O O . GLN A 1 129 ? 11.179 7.206 -8.870 1.00 92.19 129 GLN A O 1
ATOM 986 N N . GLN A 1 130 ? 11.893 8.436 -10.605 1.00 92.00 130 GLN A N 1
ATOM 987 C CA . GLN A 1 130 ? 11.369 9.701 -10.086 1.00 92.00 130 GLN A CA 1
ATOM 988 C C . GLN A 1 130 ? 9.837 9.748 -10.107 1.00 92.00 130 GLN A C 1
ATOM 990 O O . GLN A 1 130 ? 9.238 10.319 -9.200 1.00 92.00 130 GLN A O 1
ATOM 995 N N . ALA A 1 131 ? 9.198 9.136 -11.107 1.00 91.38 131 ALA A N 1
ATOM 996 C CA . ALA A 1 131 ? 7.744 9.063 -11.210 1.00 91.38 131 ALA A CA 1
ATOM 997 C C . ALA A 1 131 ? 7.116 8.058 -10.227 1.00 91.38 131 ALA A C 1
ATOM 999 O O . ALA A 1 131 ? 6.001 8.288 -9.767 1.00 91.38 131 ALA A O 1
ATOM 1000 N N . THR A 1 132 ? 7.817 6.977 -9.865 1.00 93.88 132 THR A N 1
ATOM 1001 C CA . THR A 1 132 ? 7.296 5.932 -8.964 1.00 93.88 132 THR A CA 1
ATOM 1002 C C . THR A 1 132 ? 7.366 6.318 -7.489 1.00 93.88 132 THR A C 1
ATOM 1004 O O . THR A 1 132 ? 6.501 5.921 -6.717 1.00 93.88 132 THR A O 1
ATOM 1007 N N . SER A 1 133 ? 8.355 7.118 -7.076 1.00 91.00 133 SER A N 1
ATOM 1008 C CA . SER A 1 133 ? 8.519 7.519 -5.666 1.00 91.00 133 SER A CA 1
ATOM 1009 C C . SER A 1 133 ? 7.291 8.252 -5.076 1.00 91.00 133 SER A C 1
ATOM 1011 O O . SER A 1 133 ? 6.829 7.871 -3.995 1.00 91.00 133 SER A O 1
ATOM 1013 N N . PRO A 1 134 ? 6.674 9.231 -5.775 1.00 92.88 134 PRO A N 1
ATOM 1014 C CA . PRO A 1 134 ? 5.414 9.835 -5.340 1.00 92.88 134 PRO A CA 1
ATOM 1015 C C . PRO A 1 134 ? 4.264 8.834 -5.177 1.00 92.88 134 PRO A C 1
ATOM 1017 O O . PRO A 1 134 ? 3.424 9.024 -4.302 1.00 92.88 134 PRO A O 1
ATOM 1020 N N . VAL A 1 135 ? 4.232 7.769 -5.986 1.00 95.62 135 VAL A N 1
ATOM 1021 C CA . VAL A 1 135 ? 3.181 6.743 -5.930 1.00 95.62 135 VAL A CA 1
ATOM 1022 C C . VAL A 1 135 ? 3.279 5.945 -4.636 1.00 95.62 135 VAL A C 1
ATOM 1024 O O . VAL A 1 135 ? 2.291 5.848 -3.912 1.00 95.62 135 VAL A O 1
ATOM 1027 N N . SER A 1 136 ? 4.470 5.444 -4.295 1.00 94.19 136 SER A N 1
ATOM 1028 C CA . SER A 1 136 ? 4.685 4.703 -3.045 1.00 94.19 136 SER A CA 1
ATOM 1029 C C . SER A 1 136 ? 4.340 5.556 -1.821 1.00 94.19 136 SER A C 1
ATOM 1031 O O . SER A 1 136 ? 3.705 5.072 -0.888 1.00 94.19 136 SER A O 1
ATOM 1033 N N . ARG A 1 137 ? 4.676 6.855 -1.842 1.00 94.56 137 ARG A N 1
ATOM 1034 C CA . ARG A 1 137 ? 4.290 7.785 -0.769 1.00 94.56 137 ARG A CA 1
ATOM 1035 C C . ARG A 1 137 ? 2.775 7.995 -0.698 1.00 94.56 137 ARG A C 1
ATOM 1037 O O . ARG A 1 137 ? 2.221 8.022 0.396 1.00 94.56 137 ARG A O 1
ATOM 1044 N N . ALA A 1 138 ? 2.102 8.133 -1.839 1.00 95.81 138 ALA A N 1
ATOM 1045 C CA . ALA A 1 138 ? 0.649 8.273 -1.877 1.00 95.81 138 ALA A CA 1
ATOM 1046 C C . ALA A 1 138 ? -0.051 7.028 -1.303 1.00 95.81 138 ALA A C 1
ATOM 1048 O O . ALA A 1 138 ? -0.967 7.171 -0.494 1.00 95.81 138 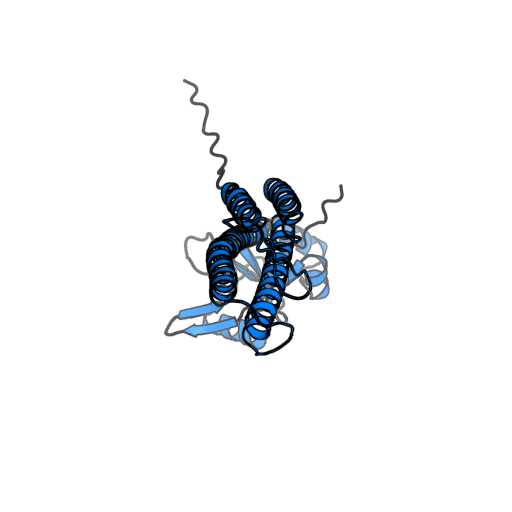ALA A O 1
ATOM 1049 N N . PHE A 1 139 ? 0.422 5.824 -1.651 1.00 97.38 139 PHE A N 1
ATOM 1050 C CA . PHE A 1 139 ? -0.069 4.573 -1.066 1.00 97.38 139 PHE A CA 1
ATOM 1051 C C . PHE A 1 139 ? 0.145 4.526 0.447 1.00 97.38 139 PHE A C 1
ATOM 1053 O O . PHE A 1 139 ? -0.799 4.242 1.175 1.00 97.38 139 PHE A O 1
ATOM 1060 N N . GLN A 1 140 ? 1.347 4.850 0.934 1.00 95.62 140 GLN A N 1
ATOM 1061 C CA . GLN A 1 140 ? 1.646 4.864 2.371 1.00 95.62 140 GLN A CA 1
ATOM 1062 C C . GLN A 1 140 ? 0.726 5.809 3.148 1.00 95.62 140 GLN A C 1
ATOM 1064 O O . GLN A 1 140 ? 0.176 5.416 4.174 1.00 95.62 140 GLN A O 1
ATOM 1069 N N . ASN A 1 141 ? 0.510 7.024 2.637 1.00 94.94 141 ASN A N 1
ATOM 1070 C CA . ASN A 1 141 ? -0.380 7.995 3.271 1.00 94.94 141 ASN A CA 1
ATOM 1071 C C . ASN A 1 141 ? -1.826 7.480 3.339 1.00 94.94 141 ASN A C 1
ATOM 1073 O O . ASN A 1 141 ? -2.478 7.608 4.373 1.00 94.94 141 ASN A O 1
ATOM 1077 N N . LEU A 1 142 ? -2.322 6.880 2.252 1.00 96.62 142 LEU A N 1
ATOM 1078 C CA . LEU A 1 142 ? -3.675 6.327 2.207 1.00 96.62 142 LEU A CA 1
ATOM 1079 C C . LEU A 1 142 ? -3.833 5.116 3.139 1.00 96.62 142 LEU A C 1
ATOM 1081 O O . LEU A 1 142 ? -4.816 5.034 3.870 1.00 96.62 142 LEU A O 1
ATOM 1085 N N . ILE A 1 143 ? -2.854 4.208 3.155 1.00 96.25 143 ILE A N 1
ATOM 1086 C CA . ILE A 1 143 ? -2.819 3.052 4.062 1.00 96.25 143 ILE A CA 1
ATOM 1087 C C . ILE A 1 143 ? -2.854 3.525 5.514 1.00 96.25 143 ILE A C 1
ATOM 1089 O O . ILE A 1 143 ? -3.686 3.054 6.280 1.00 96.25 143 ILE A O 1
ATOM 1093 N N . GLN A 1 144 ? -2.013 4.495 5.880 1.00 92.50 144 GLN A N 1
ATOM 1094 C CA . GLN A 1 144 ? -1.964 5.023 7.241 1.00 92.50 144 GLN A CA 1
ATOM 1095 C C . GLN A 1 144 ? -3.301 5.653 7.660 1.00 92.50 144 GLN A C 1
ATOM 1097 O O . GLN A 1 144 ? -3.762 5.430 8.780 1.00 92.50 144 GLN A O 1
ATOM 1102 N N . ALA A 1 145 ? -3.941 6.416 6.770 1.00 90.31 145 ALA A N 1
ATOM 1103 C CA . ALA A 1 145 ? -5.248 7.009 7.042 1.00 90.31 145 ALA A CA 1
ATOM 1104 C C . ALA A 1 145 ? -6.335 5.936 7.233 1.00 90.31 145 ALA A C 1
ATOM 1106 O O . ALA A 1 145 ? -7.112 6.004 8.185 1.00 90.31 145 ALA A O 1
ATOM 1107 N N . LEU A 1 146 ? -6.352 4.908 6.379 1.00 91.00 146 LEU A N 1
ATOM 1108 C CA . LEU A 1 146 ? -7.286 3.785 6.484 1.00 91.00 146 LEU A CA 1
ATOM 1109 C C . LEU A 1 146 ? -7.044 2.931 7.736 1.00 91.00 146 LEU A C 1
ATOM 1111 O O . LEU A 1 146 ? -8.001 2.500 8.369 1.00 91.00 146 LEU A O 1
ATOM 1115 N N . GLU A 1 147 ? -5.792 2.717 8.140 1.00 90.12 147 GLU A N 1
ATOM 1116 C CA . GLU A 1 147 ? -5.444 2.017 9.383 1.00 90.12 147 GLU A CA 1
ATOM 1117 C C . GLU A 1 147 ? -5.932 2.772 10.619 1.00 90.12 147 GLU A C 1
ATOM 1119 O O . GLU A 1 147 ? -6.479 2.163 11.543 1.00 90.12 147 GLU A O 1
ATOM 1124 N N . GLN A 1 148 ? -5.758 4.095 10.641 1.00 86.88 148 GLN A N 1
ATOM 1125 C CA . GLN A 1 148 ? -6.272 4.940 11.717 1.00 86.88 148 GLN A CA 1
ATOM 1126 C C . GLN A 1 148 ? -7.798 4.878 11.771 1.00 86.88 148 GLN A C 1
ATOM 1128 O O . GLN A 1 148 ? -8.354 4.647 12.847 1.00 86.88 148 GLN A O 1
ATOM 1133 N N . ALA A 1 149 ? -8.458 5.000 10.616 1.00 84.88 149 ALA A N 1
ATOM 1134 C CA . ALA A 1 149 ? -9.909 4.929 10.524 1.00 84.88 149 ALA A CA 1
ATOM 1135 C C . ALA A 1 149 ? -10.447 3.562 10.970 1.00 84.88 149 ALA A C 1
ATOM 1137 O O . ALA A 1 149 ? -11.326 3.478 11.824 1.00 84.88 149 ALA A O 1
ATOM 1138 N N . TYR A 1 150 ? -9.850 2.472 10.489 1.00 85.44 150 TYR A N 1
ATOM 1139 C CA . TYR A 1 150 ? -10.199 1.121 10.918 1.00 85.44 150 TYR A CA 1
ATOM 1140 C C . TYR A 1 150 ? -9.968 0.911 12.420 1.00 85.44 150 TYR A C 1
ATOM 1142 O O . TYR A 1 150 ? -10.798 0.301 13.091 1.00 85.44 150 TYR A O 1
ATOM 1150 N N . THR A 1 151 ? -8.873 1.434 12.978 1.00 78.88 151 THR A N 1
ATOM 1151 C CA . THR A 1 151 ? -8.560 1.298 14.410 1.00 78.88 151 THR A CA 1
ATOM 1152 C C . THR A 1 151 ? -9.574 2.029 15.283 1.00 78.88 151 THR A C 1
ATOM 1154 O O . THR A 1 151 ? -9.999 1.490 16.302 1.00 78.88 151 THR A O 1
ATOM 1157 N N . ILE A 1 152 ? -9.950 3.253 14.911 1.00 77.06 152 ILE A N 1
ATOM 1158 C CA . ILE A 1 152 ? -10.942 4.042 15.647 1.00 77.06 152 ILE A CA 1
ATOM 1159 C C . ILE A 1 152 ? -12.327 3.393 15.498 1.00 77.06 152 ILE A C 1
ATOM 1161 O O . ILE A 1 152 ? -12.964 3.122 16.511 1.00 77.06 152 ILE A O 1
ATOM 1165 N N . GLN A 1 153 ? -12.728 2.990 14.287 1.00 71.69 153 GLN A N 1
ATOM 1166 C CA . GLN A 1 153 ? -13.988 2.273 14.066 1.00 71.69 153 GLN A CA 1
ATOM 1167 C C . GLN A 1 153 ? -14.050 0.954 14.852 1.00 71.69 153 GLN A C 1
ATOM 1169 O O . GLN A 1 153 ? -15.077 0.625 15.433 1.00 71.69 153 GLN A O 1
ATOM 1174 N N . SER A 1 154 ? -12.948 0.204 14.924 1.00 68.88 154 SER A N 1
ATOM 1175 C CA . SER A 1 154 ? -12.871 -1.036 15.712 1.00 68.88 154 SER A CA 1
ATOM 1176 C C . SER A 1 154 ? -12.944 -0.788 17.222 1.00 68.88 154 SER A C 1
ATOM 1178 O O . SER A 1 154 ? -13.237 -1.707 17.979 1.00 68.88 154 SER A O 1
ATOM 1180 N N . ARG A 1 155 ? -12.655 0.433 17.687 1.00 62.69 155 ARG A N 1
ATOM 1181 C CA . ARG A 1 155 ? -12.843 0.839 19.089 1.00 62.69 155 ARG A CA 1
ATOM 1182 C C . ARG A 1 155 ? -14.265 1.315 19.361 1.00 62.69 155 ARG A C 1
ATOM 1184 O O . ARG A 1 155 ? -14.746 1.100 20.464 1.00 62.69 155 ARG A O 1
ATOM 1191 N N . GLU A 1 156 ? -14.914 1.932 18.379 1.00 62.00 156 GLU A N 1
ATOM 1192 C CA . GLU A 1 156 ? -16.301 2.406 18.472 1.00 62.00 156 GLU A CA 1
ATOM 1193 C C . GLU A 1 156 ? -17.321 1.271 18.298 1.00 62.00 156 GLU A C 1
ATOM 1195 O O . GLU A 1 156 ? -18.329 1.247 18.993 1.00 62.00 156 GLU A O 1
ATOM 1200 N N . LYS A 1 157 ? -17.036 0.278 17.441 1.00 51.94 157 LYS A N 1
ATOM 1201 C CA . LYS A 1 157 ? -17.865 -0.931 17.258 1.00 51.94 157 LYS A CA 1
ATOM 1202 C C . LYS A 1 157 ? -17.768 -1.938 18.404 1.00 51.94 157 LYS A C 1
ATOM 1204 O O . LYS A 1 157 ? -18.528 -2.901 18.430 1.00 51.94 157 LYS A O 1
ATOM 1209 N N . LYS A 1 158 ? -16.869 -1.725 19.365 1.00 50.59 158 LYS A N 1
ATOM 1210 C CA . LYS A 1 158 ? -16.932 -2.424 20.649 1.00 50.59 158 LYS A CA 1
ATOM 1211 C C . LYS A 1 158 ? -18.083 -1.808 21.435 1.00 50.59 158 LYS A C 1
ATOM 1213 O O . LYS A 1 158 ? -17.869 -0.905 22.236 1.00 50.59 158 LYS A O 1
ATOM 1218 N N . GLN A 1 159 ? -19.307 -2.266 21.168 1.00 48.56 159 GLN A N 1
ATOM 1219 C CA . GLN A 1 159 ? -20.411 -2.055 22.095 1.00 48.56 159 GLN A CA 1
ATOM 1220 C C . GLN A 1 159 ? -19.967 -2.655 23.430 1.00 48.56 159 GLN A C 1
ATOM 1222 O O . GLN A 1 159 ? -19.674 -3.846 23.538 1.00 48.56 159 GLN A O 1
ATOM 1227 N N . TYR A 1 160 ? -19.793 -1.801 24.429 1.00 49.00 160 TYR A N 1
ATOM 1228 C CA . TYR A 1 160 ? -19.560 -2.249 25.791 1.00 49.00 160 TYR A CA 1
ATOM 1229 C C . TYR A 1 160 ? -20.898 -2.767 26.317 1.00 49.00 160 TYR A C 1
ATOM 1231 O O . TYR A 1 160 ? -21.917 -2.099 26.142 1.00 49.00 160 TYR A O 1
ATOM 1239 N N . ILE A 1 161 ? -20.906 -3.940 26.954 1.00 52.88 161 ILE A N 1
ATOM 1240 C CA . ILE A 1 161 ? -22.079 -4.381 27.713 1.00 52.88 161 ILE A CA 1
ATOM 1241 C C . ILE A 1 161 ? -22.399 -3.303 28.752 1.00 52.88 161 ILE A C 1
ATOM 1243 O O . ILE A 1 161 ? -21.507 -2.824 29.456 1.00 52.88 161 ILE A O 1
ATOM 1247 N N . THR A 1 162 ? -23.643 -2.846 28.843 1.00 53.47 162 THR A N 1
ATOM 1248 C CA . THR A 1 162 ? -23.985 -1.919 29.926 1.00 53.47 162 THR A CA 1
ATOM 1249 C C . THR A 1 162 ? -23.945 -2.679 31.258 1.00 53.47 162 THR A C 1
ATOM 1251 O O . THR A 1 162 ? -24.198 -3.888 31.282 1.00 53.47 162 THR A O 1
ATOM 1254 N N . PRO A 1 163 ? -23.648 -2.013 32.390 1.00 52.38 163 PRO A N 1
ATOM 1255 C CA . PRO A 1 163 ? -23.693 -2.668 33.699 1.00 52.38 163 PRO A CA 1
ATOM 1256 C C . PRO A 1 163 ? -25.036 -3.365 33.959 1.00 52.38 163 PRO A C 1
ATOM 1258 O O . PRO A 1 163 ? -25.085 -4.411 34.595 1.00 52.38 163 PRO A O 1
ATOM 1261 N N . GLU A 1 164 ? -26.121 -2.822 33.404 1.00 57.16 164 GLU A N 1
ATOM 1262 C CA . GLU A 1 164 ? -27.468 -3.387 33.479 1.00 57.16 164 GLU A CA 1
ATOM 1263 C C . GLU A 1 164 ? -27.619 -4.684 32.673 1.00 57.16 164 GLU A C 1
ATOM 1265 O O . GLU A 1 164 ? -28.197 -5.642 33.176 1.00 57.16 164 GLU A O 1
ATOM 1270 N N . GLN A 1 165 ? -27.065 -4.760 31.458 1.00 59.78 165 GLN A N 1
ATOM 1271 C CA . GLN A 1 165 ? -27.098 -5.979 30.641 1.00 59.78 165 GLN A CA 1
ATOM 1272 C C . GLN A 1 165 ? -26.321 -7.125 31.299 1.00 59.78 165 GLN A C 1
ATOM 1274 O O . GLN A 1 165 ? -26.810 -8.253 31.346 1.00 59.78 165 GLN A O 1
ATOM 1279 N N . LEU A 1 166 ? -25.145 -6.832 31.867 1.00 61.97 166 LEU A N 1
ATOM 1280 C CA . LEU A 1 166 ? -24.370 -7.827 32.610 1.00 61.97 166 LEU A CA 1
ATOM 1281 C C . LEU A 1 166 ? -25.122 -8.291 33.867 1.00 61.97 166 LEU A C 1
ATOM 1283 O O . LEU A 1 166 ? -25.159 -9.482 34.168 1.00 61.97 166 LEU A O 1
ATOM 1287 N N . LYS A 1 167 ? -25.750 -7.353 34.582 1.00 60.50 167 LYS A N 1
ATOM 1288 C CA . LYS A 1 167 ? -26.518 -7.628 35.801 1.00 60.50 167 LYS A CA 1
ATOM 1289 C C . LYS A 1 167 ? -27.756 -8.484 35.536 1.00 60.50 167 LYS A C 1
ATOM 1291 O O . LYS A 1 167 ? -28.003 -9.423 36.286 1.00 60.50 167 LYS A O 1
ATOM 1296 N N . ASN A 1 168 ? -28.497 -8.197 34.466 1.00 62.44 168 ASN A N 1
ATOM 1297 C CA . ASN A 1 168 ? -29.661 -8.990 34.068 1.00 62.44 168 ASN A CA 1
ATOM 1298 C C . ASN A 1 168 ? -29.256 -10.426 33.704 1.00 62.44 168 ASN A C 1
ATOM 1300 O O . ASN A 1 168 ? -29.896 -11.369 34.154 1.00 62.44 168 ASN A O 1
ATOM 1304 N N . TYR A 1 169 ? -28.144 -10.605 32.987 1.00 61.78 169 TYR A N 1
ATOM 1305 C CA . TYR A 1 169 ? -27.647 -11.937 32.637 1.00 61.78 169 TYR A CA 1
ATOM 1306 C C . TYR A 1 169 ? -27.214 -12.756 33.865 1.00 61.78 169 TYR A C 1
ATOM 1308 O O . TYR A 1 169 ? -27.613 -13.912 34.010 1.00 61.78 169 TYR A O 1
ATOM 1316 N N . LEU A 1 170 ? -26.432 -12.156 34.773 1.00 60.47 170 LEU A N 1
ATOM 1317 C CA . LEU A 1 170 ? -25.992 -12.805 36.018 1.00 60.47 170 LEU A CA 1
ATOM 1318 C C . LEU A 1 170 ? -27.173 -13.206 36.914 1.00 60.47 170 LEU A C 1
ATOM 1320 O O . LEU A 1 170 ? -27.120 -14.242 37.577 1.00 60.47 170 LEU A O 1
ATOM 1324 N N . ALA A 1 171 ? -28.251 -12.414 36.902 1.00 62.06 171 ALA A N 1
ATOM 1325 C CA . ALA A 1 171 ? -29.482 -12.734 37.615 1.00 62.06 171 ALA A CA 1
ATOM 1326 C C . ALA A 1 171 ? -30.210 -13.962 37.034 1.00 62.06 171 ALA A C 1
ATOM 1328 O O . ALA A 1 171 ? -30.867 -14.683 37.783 1.00 62.06 171 ALA A O 1
ATOM 1329 N N . GLU A 1 172 ? -30.082 -14.215 35.729 1.00 59.78 172 GLU A N 1
ATOM 1330 C CA . GLU A 1 172 ? -30.741 -15.324 35.026 1.00 59.78 172 GLU A CA 1
ATOM 1331 C C . GLU A 1 172 ? -29.918 -16.624 35.024 1.00 59.78 172 GLU A C 1
ATOM 1333 O O . GLU A 1 172 ? -30.490 -17.709 35.123 1.00 59.78 172 GLU A O 1
ATOM 1338 N N . HIS A 1 173 ? -28.586 -16.533 34.951 1.00 57.56 173 HIS A N 1
ATOM 1339 C CA . HIS A 1 173 ? -27.702 -17.686 34.704 1.00 57.56 173 HIS A CA 1
ATOM 1340 C C . HIS A 1 173 ? -26.876 -18.108 35.931 1.00 57.56 173 HIS A C 1
ATOM 1342 O O . HIS A 1 173 ? -26.035 -19.003 35.856 1.00 57.56 173 HIS A O 1
ATOM 1348 N N . GLY A 1 174 ? -27.154 -17.503 37.090 1.00 56.50 174 GLY A N 1
ATOM 1349 C CA . GLY A 1 174 ? -26.376 -17.686 38.309 1.00 56.50 174 GLY A CA 1
ATOM 1350 C C . GLY A 1 174 ? -25.103 -16.843 38.277 1.00 56.50 174 GLY A C 1
ATOM 1351 O O . GLY A 1 174 ? -24.533 -16.584 37.224 1.00 56.50 174 GLY A O 1
ATOM 1352 N N . ASN A 1 175 ? -24.658 -16.394 39.451 1.00 55.81 175 ASN A N 1
ATOM 1353 C CA . ASN A 1 175 ? -23.558 -15.439 39.646 1.00 55.81 175 ASN A CA 1
ATOM 1354 C C . ASN A 1 175 ? -22.156 -15.986 39.267 1.00 55.81 175 ASN A C 1
ATOM 1356 O O . ASN A 1 175 ? -21.213 -15.874 40.051 1.00 55.81 175 ASN A O 1
ATOM 1360 N N . SER A 1 176 ? -22.002 -16.631 38.112 1.00 55.25 176 SER A N 1
ATOM 1361 C CA . SER A 1 176 ? -20.766 -17.253 37.649 1.00 55.25 176 SER A CA 1
ATOM 1362 C C . SER A 1 176 ? -20.490 -16.864 36.200 1.00 55.25 176 SER A C 1
ATOM 1364 O O . SER A 1 176 ? -21.235 -17.219 35.296 1.00 55.25 176 SER A O 1
ATOM 1366 N N . LEU A 1 177 ? -19.387 -16.147 35.985 1.00 58.09 177 LEU A N 1
ATOM 1367 C CA . LEU A 1 177 ? -18.786 -15.924 34.668 1.00 58.09 177 LEU A CA 1
ATOM 1368 C C . LEU A 1 177 ? -17.715 -16.994 34.454 1.00 58.09 177 LEU A C 1
ATOM 1370 O O . LEU A 1 177 ? -16.520 -16.731 34.596 1.00 58.09 177 LEU A O 1
ATOM 1374 N N . ASP A 1 178 ? -18.157 -18.229 34.219 1.00 60.28 178 ASP A N 1
ATOM 1375 C CA . ASP A 1 178 ? -17.244 -19.314 33.867 1.00 60.28 178 ASP A CA 1
ATOM 1376 C C . ASP A 1 178 ? -16.675 -19.141 32.449 1.00 60.28 178 ASP A C 1
ATOM 1378 O O . ASP A 1 178 ? -17.091 -18.277 31.673 1.00 60.28 178 ASP A O 1
ATOM 1382 N N . GLU A 1 179 ? -15.644 -19.928 32.137 1.00 57.12 179 GLU A N 1
ATOM 1383 C CA . GLU A 1 179 ? -14.899 -19.805 30.883 1.00 57.12 179 GLU A CA 1
ATOM 1384 C C . GLU A 1 179 ? -15.787 -20.043 29.651 1.00 57.12 179 GLU A C 1
ATOM 1386 O O . GLU A 1 179 ? -15.617 -19.358 28.641 1.00 57.12 179 GLU A O 1
ATOM 1391 N N . ASP A 1 180 ? -16.754 -20.956 29.749 1.00 60.72 180 ASP A N 1
ATOM 1392 C CA . ASP A 1 180 ? -17.691 -21.272 28.669 1.00 60.72 180 ASP A CA 1
ATOM 1393 C C . ASP A 1 180 ? -18.638 -20.088 28.411 1.00 60.72 180 ASP A C 1
ATOM 1395 O O . ASP A 1 180 ? -18.757 -19.619 27.279 1.00 60.72 180 ASP A O 1
ATOM 1399 N N . THR A 1 181 ? -19.182 -19.484 29.470 1.00 60.31 181 THR A N 1
ATOM 1400 C CA . THR A 1 181 ? -20.024 -18.280 29.394 1.00 60.31 181 THR A CA 1
ATOM 1401 C C . THR A 1 181 ? -19.283 -17.081 28.800 1.00 60.31 181 THR A C 1
ATOM 1403 O O . THR A 1 181 ? -19.809 -16.358 27.947 1.00 60.31 181 THR A O 1
ATOM 1406 N N . VAL A 1 182 ? -18.041 -16.850 29.238 1.00 59.22 182 VAL A N 1
ATOM 1407 C CA . VAL A 1 182 ? -17.207 -15.769 28.699 1.00 59.22 182 VAL A CA 1
ATOM 1408 C C . VAL A 1 182 ? -16.954 -15.997 27.211 1.00 59.22 182 VAL A C 1
ATOM 1410 O O . VAL A 1 182 ? -17.045 -15.059 26.421 1.00 59.22 182 VAL A O 1
ATOM 1413 N N . ARG A 1 183 ? -16.679 -17.240 26.810 1.00 63.00 183 ARG A N 1
ATOM 1414 C CA . ARG A 1 183 ? -16.455 -17.591 25.408 1.00 63.00 183 ARG A CA 1
ATOM 1415 C C . ARG A 1 183 ? -17.700 -17.477 24.556 1.00 63.00 183 ARG A C 1
ATOM 1417 O O . ARG A 1 183 ? -17.530 -17.195 23.376 1.00 63.00 183 ARG A O 1
ATOM 1424 N N . ASP A 1 184 ? -18.899 -17.685 25.085 1.00 61.75 184 ASP A N 1
ATOM 1425 C CA . ASP A 1 184 ? -20.133 -17.655 24.298 1.00 61.75 184 ASP A CA 1
ATOM 1426 C C . ASP A 1 184 ? -20.566 -16.229 23.954 1.00 61.75 184 ASP A C 1
ATOM 1428 O O . ASP A 1 184 ? -20.879 -15.961 22.790 1.00 61.75 184 ASP A O 1
ATOM 1432 N N . TYR A 1 185 ? -20.449 -15.295 24.900 1.00 58.47 185 TYR A N 1
ATOM 1433 C CA . TYR A 1 185 ? -20.976 -13.930 24.760 1.00 58.47 185 TYR A CA 1
ATOM 1434 C C . TYR A 1 185 ? -19.909 -12.850 24.557 1.00 58.47 185 TYR A C 1
ATOM 1436 O O . TYR A 1 185 ? -20.216 -11.757 24.070 1.00 58.47 185 TYR A O 1
ATOM 1444 N N . PHE A 1 186 ? -18.647 -13.140 24.881 1.00 64.44 186 PHE A N 1
ATOM 1445 C CA . PHE A 1 186 ? -17.574 -12.154 24.835 1.00 64.44 186 PHE A CA 1
ATOM 1446 C C . PHE A 1 186 ? -16.437 -12.580 23.900 1.00 64.44 186 PHE A C 1
ATOM 1448 O O . PHE A 1 186 ? -16.039 -13.739 23.807 1.00 64.44 186 PHE A O 1
ATOM 1455 N N . GLU A 1 187 ? -15.890 -11.605 23.182 1.00 66.50 187 GLU A N 1
ATOM 1456 C CA . GLU A 1 187 ? -14.610 -11.717 22.503 1.00 66.50 187 GLU A CA 1
ATOM 1457 C C . GLU A 1 187 ? -13.500 -11.323 23.485 1.00 66.50 187 GLU A C 1
ATOM 1459 O O . GLU A 1 187 ? -13.376 -10.163 23.903 1.00 66.50 187 GLU A O 1
ATOM 1464 N N . ILE A 1 188 ? -12.681 -12.306 23.853 1.00 68.88 188 ILE A N 1
ATOM 1465 C CA . ILE A 1 188 ? -11.523 -12.123 24.728 1.00 68.88 188 ILE A CA 1
ATOM 1466 C C . ILE A 1 188 ? -10.414 -11.440 23.919 1.00 68.88 188 ILE A C 1
ATOM 1468 O O . ILE A 1 188 ? -9.882 -12.016 22.972 1.00 68.88 188 ILE A O 1
ATOM 1472 N N . GLY A 1 189 ? -10.065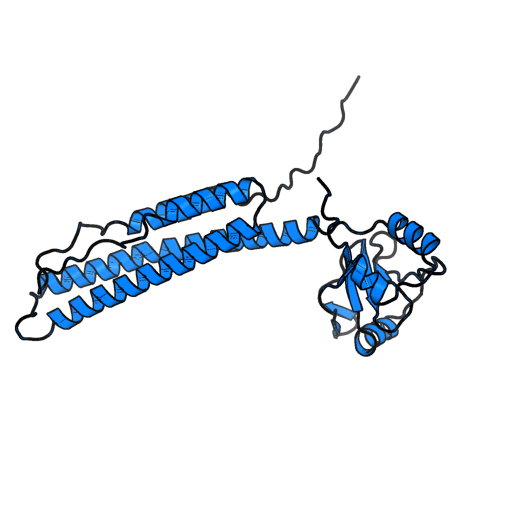 -10.205 24.279 1.00 68.00 189 GLY A N 1
ATOM 1473 C CA . GLY A 1 189 ? -8.948 -9.493 23.657 1.00 68.00 189 GLY A CA 1
ATOM 1474 C C . GLY A 1 189 ? -7.584 -9.899 24.227 1.00 68.00 189 GLY A C 1
ATOM 1475 O O . GLY A 1 189 ? -7.472 -10.787 25.069 1.00 68.00 189 GLY A O 1
ATOM 1476 N N . ASP A 1 190 ? -6.526 -9.219 23.784 1.00 70.19 190 ASP A N 1
ATOM 1477 C CA . ASP A 1 190 ? -5.152 -9.562 24.165 1.00 70.19 190 ASP A CA 1
ATOM 1478 C C . ASP A 1 190 ? -4.899 -9.468 25.678 1.00 70.19 190 ASP A C 1
ATOM 1480 O O . ASP A 1 190 ? -5.316 -8.513 26.343 1.00 70.19 190 ASP A O 1
ATOM 1484 N N . LYS A 1 191 ? -4.134 -10.433 26.210 1.00 75.31 191 LYS A N 1
ATOM 1485 C CA . LYS A 1 191 ? -3.726 -10.471 27.621 1.00 75.31 191 LYS A CA 1
ATOM 1486 C C . LYS A 1 191 ? -3.022 -9.171 28.014 1.00 75.31 191 LYS A C 1
ATOM 1488 O O . LYS A 1 191 ? -2.023 -8.777 27.408 1.00 75.31 191 LYS A O 1
ATOM 1493 N N . LEU A 1 192 ? -3.489 -8.548 29.090 1.00 73.00 192 LEU A N 1
ATOM 1494 C CA . LEU A 1 192 ? -2.823 -7.405 29.689 1.00 73.00 192 LEU A CA 1
ATOM 1495 C C . LEU A 1 192 ? -1.577 -7.846 30.458 1.00 73.00 192 LEU A C 1
ATOM 1497 O O . LEU A 1 192 ? -1.538 -8.883 31.119 1.00 73.00 192 LEU A O 1
ATOM 1501 N N . THR A 1 193 ? -0.561 -6.996 30.414 1.00 76.06 193 THR A N 1
ATOM 1502 C CA . THR A 1 193 ? 0.670 -7.123 31.191 1.00 76.06 193 THR A CA 1
ATOM 1503 C C . THR A 1 193 ? 0.761 -5.966 32.175 1.00 76.06 193 THR A C 1
ATOM 1505 O O . THR A 1 193 ? 0.437 -4.828 31.832 1.00 76.06 193 THR A O 1
ATOM 1508 N N . ALA A 1 194 ? 1.195 -6.242 33.402 1.00 74.12 194 ALA A N 1
ATOM 1509 C CA . ALA A 1 194 ? 1.419 -5.221 34.418 1.00 74.12 194 ALA A CA 1
ATOM 1510 C C . ALA A 1 194 ? 2.862 -5.263 34.914 1.00 74.12 194 ALA A C 1
ATOM 1512 O O . ALA A 1 194 ? 3.411 -6.331 35.193 1.00 74.12 194 ALA A O 1
ATOM 1513 N N . GLY A 1 195 ? 3.457 -4.080 35.033 1.00 69.12 195 GLY A N 1
ATOM 1514 C CA . GLY A 1 195 ? 4.784 -3.885 35.600 1.00 69.12 195 GLY A CA 1
ATOM 1515 C C . GLY A 1 195 ? 4.821 -2.679 36.529 1.00 69.12 195 GLY A C 1
ATOM 1516 O O . GLY A 1 195 ? 3.990 -1.770 36.435 1.00 69.12 195 GLY A O 1
ATOM 1517 N N . ILE A 1 196 ? 5.803 -2.677 37.426 1.00 67.25 196 ILE A N 1
ATOM 1518 C CA . ILE A 1 196 ? 6.112 -1.537 38.287 1.00 67.25 196 ILE A CA 1
ATOM 1519 C C . ILE A 1 196 ? 7.153 -0.685 37.559 1.00 67.25 196 ILE A C 1
ATOM 1521 O O . ILE A 1 196 ? 8.254 -1.150 37.277 1.00 67.25 196 ILE A O 1
ATOM 1525 N N . GLU A 1 197 ? 6.803 0.560 37.245 1.00 65.00 197 GLU A N 1
ATOM 1526 C CA . GLU A 1 197 ? 7.710 1.541 36.648 1.00 65.00 197 GLU A CA 1
ATOM 1527 C C . GLU A 1 197 ? 7.833 2.715 37.632 1.00 65.00 197 GLU A C 1
ATOM 1529 O O . GLU A 1 197 ? 6.937 3.554 37.765 1.00 65.00 197 GLU A O 1
ATOM 1534 N N . GLY A 1 198 ? 8.918 2.723 38.412 1.00 67.50 198 GLY A N 1
ATOM 1535 C CA . GLY A 1 198 ? 9.114 3.675 39.509 1.00 67.50 198 GLY A CA 1
ATOM 1536 C C . GLY A 1 198 ? 8.156 3.426 40.682 1.00 67.50 198 GLY A C 1
ATOM 1537 O O . GLY A 1 198 ? 8.156 2.347 41.264 1.00 67.50 198 GLY A O 1
ATOM 1538 N N . ARG A 1 199 ? 7.350 4.435 41.049 1.00 57.34 199 ARG A N 1
ATOM 1539 C CA . ARG A 1 199 ? 6.311 4.341 42.104 1.00 57.34 199 ARG A CA 1
ATOM 1540 C C . ARG A 1 199 ? 4.906 4.058 41.555 1.00 57.34 199 ARG A C 1
ATOM 1542 O O . ARG A 1 199 ? 3.943 4.085 42.313 1.00 57.34 199 ARG A O 1
ATOM 1549 N N . SER A 1 200 ? 4.777 3.838 40.247 1.00 56.47 200 SER A N 1
ATOM 1550 C CA . SER A 1 200 ? 3.490 3.656 39.570 1.00 56.47 200 SER A CA 1
ATOM 1551 C C . SER A 1 200 ? 3.390 2.293 38.898 1.00 56.47 200 SER A C 1
ATOM 1553 O O . SER A 1 200 ? 4.372 1.785 38.356 1.00 56.47 200 SER A O 1
ATOM 1555 N N . VAL A 1 201 ? 2.185 1.723 38.892 1.00 63.62 201 VAL A N 1
ATOM 1556 C CA . VAL A 1 201 ? 1.875 0.532 38.095 1.00 63.62 201 VAL A CA 1
ATOM 1557 C C . VAL A 1 201 ? 1.473 0.952 36.694 1.00 63.62 201 VAL A C 1
ATOM 1559 O O . VAL A 1 201 ? 0.648 1.848 36.507 1.00 63.62 201 VAL A O 1
ATOM 1562 N N . ARG A 1 202 ? 2.052 0.279 35.701 1.00 66.50 202 ARG A N 1
ATOM 1563 C CA . ARG A 1 202 ? 1.729 0.477 34.294 1.00 66.50 202 ARG A CA 1
ATOM 1564 C C . ARG A 1 202 ? 1.159 -0.809 33.722 1.00 66.50 202 ARG A C 1
ATOM 1566 O O . ARG A 1 202 ? 1.841 -1.828 33.675 1.00 66.50 202 ARG A O 1
ATOM 1573 N N . ILE A 1 203 ? -0.086 -0.724 33.264 1.00 65.88 203 ILE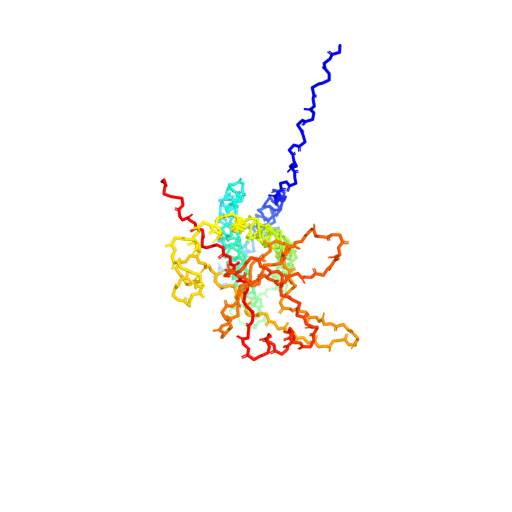 A N 1
ATOM 1574 C CA . ILE A 1 203 ? -0.788 -1.808 32.576 1.00 65.88 203 ILE A CA 1
ATOM 1575 C C . ILE A 1 203 ? -0.692 -1.562 31.068 1.00 65.88 203 ILE A C 1
ATOM 1577 O O . ILE A 1 203 ? -0.875 -0.427 30.604 1.00 65.88 203 ILE A O 1
ATOM 1581 N N . ARG A 1 204 ? -0.346 -2.603 30.308 1.00 57.41 204 ARG A N 1
ATOM 1582 C CA . ARG A 1 204 ? -0.250 -2.574 28.847 1.00 57.41 204 ARG A CA 1
ATOM 1583 C C . ARG A 1 204 ? -1.004 -3.754 28.221 1.00 57.41 204 ARG A C 1
ATOM 1585 O O . ARG A 1 204 ? -0.674 -4.889 28.561 1.00 57.41 204 ARG A O 1
ATOM 1592 N N . PRO A 1 205 ? -1.908 -3.505 27.256 1.00 60.28 205 PRO A N 1
ATOM 1593 C CA . PRO A 1 205 ? -2.425 -2.193 26.836 1.00 60.28 205 PRO A CA 1
ATOM 1594 C C . PRO A 1 205 ? -3.146 -1.429 27.969 1.00 60.28 205 PRO A C 1
ATOM 1596 O O . PRO A 1 205 ? -3.474 -2.001 29.004 1.00 60.28 205 PRO A O 1
ATOM 1599 N N . ARG A 1 206 ? -3.308 -0.103 27.814 1.00 64.12 206 ARG A N 1
ATOM 1600 C CA . ARG A 1 206 ? -3.970 0.739 28.831 1.00 64.12 206 ARG A CA 1
ATOM 1601 C C . ARG A 1 206 ? -5.416 0.281 29.032 1.00 64.12 206 ARG A C 1
ATOM 1603 O O . ARG A 1 206 ? -6.079 -0.062 28.056 1.00 64.12 206 ARG A O 1
ATOM 1610 N N . LEU A 1 207 ? -5.894 0.357 30.276 1.00 64.38 207 LEU A N 1
ATOM 1611 C CA . LEU A 1 207 ? -7.306 0.145 30.581 1.00 64.38 207 LEU A CA 1
ATOM 1612 C C . LEU A 1 207 ? -8.167 1.174 29.834 1.00 64.38 207 LEU A C 1
ATOM 1614 O O . LEU A 1 207 ? -7.790 2.340 29.690 1.00 64.38 207 LEU A O 1
ATOM 1618 N N . ILE A 1 208 ? -9.298 0.701 29.333 1.00 59.16 208 ILE A N 1
ATOM 1619 C CA . ILE A 1 208 ? -10.277 1.427 28.542 1.00 59.16 208 ILE A CA 1
ATOM 1620 C C . ILE A 1 208 ? -11.371 1.877 29.498 1.00 59.16 208 ILE A C 1
ATOM 1622 O O . ILE A 1 208 ? -11.813 1.097 30.338 1.00 59.16 208 ILE A O 1
ATOM 1626 N N . LYS A 1 209 ? -11.795 3.134 29.352 1.00 56.78 209 LYS A N 1
ATOM 1627 C CA . LYS A 1 209 ? -12.917 3.710 30.091 1.00 56.78 209 LYS A CA 1
ATOM 1628 C C . LYS A 1 209 ? -14.179 2.871 29.893 1.00 56.78 209 LYS A C 1
ATOM 1630 O O . LYS A 1 209 ? -14.513 2.584 28.753 1.00 56.78 209 LYS A O 1
ATOM 1635 N N . ASP A 1 210 ? -14.834 2.494 30.990 1.00 56.53 210 ASP A N 1
ATOM 1636 C CA . ASP A 1 210 ? -16.064 1.691 30.992 1.00 56.53 210 ASP A CA 1
ATOM 1637 C C . ASP A 1 210 ? -15.878 0.278 30.385 1.00 56.53 210 ASP A C 1
ATOM 1639 O O . ASP A 1 210 ? -16.822 -0.351 29.917 1.00 56.53 210 ASP A O 1
ATOM 1643 N N . GLY A 1 211 ? -14.636 -0.232 30.399 1.00 58.88 211 GLY A N 1
ATOM 1644 C CA . GLY A 1 211 ? -14.275 -1.561 29.902 1.00 58.88 211 GLY A CA 1
ATOM 1645 C C . GLY A 1 211 ? -14.451 -2.679 30.935 1.00 58.88 211 GLY A C 1
ATOM 1646 O O . GLY A 1 211 ? -14.247 -2.475 32.133 1.00 58.88 211 GLY A O 1
ATOM 1647 N N . TYR A 1 212 ? -14.757 -3.884 30.453 1.00 67.31 212 TYR A N 1
ATOM 1648 C CA . TYR A 1 212 ? -14.872 -5.096 31.267 1.00 67.31 212 TYR A CA 1
ATOM 1649 C C . TYR A 1 212 ? -13.638 -5.961 31.103 1.00 67.31 212 TYR A C 1
ATOM 1651 O O . TYR A 1 212 ? -13.079 -6.076 30.011 1.00 67.31 212 TYR A O 1
ATOM 1659 N N . TYR A 1 213 ? -13.216 -6.581 32.195 1.00 70.56 213 TYR A N 1
ATOM 1660 C CA . TYR A 1 213 ? -12.040 -7.425 32.215 1.00 70.56 213 TYR A CA 1
ATOM 1661 C C . TYR A 1 213 ? -12.294 -8.692 33.021 1.00 70.56 213 TYR A C 1
ATOM 1663 O O . TYR A 1 213 ? -12.971 -8.675 34.047 1.00 70.56 213 TYR A O 1
ATOM 1671 N N . TYR A 1 214 ? -11.706 -9.784 32.558 1.00 70.75 214 TYR A N 1
ATOM 1672 C CA . TYR A 1 214 ? -11.828 -11.108 33.147 1.00 70.75 214 TYR A CA 1
ATOM 1673 C C . TYR A 1 214 ? -10.471 -11.597 33.652 1.00 70.75 214 TYR A C 1
ATOM 1675 O O . TYR A 1 214 ? -9.457 -11.410 32.970 1.00 70.75 214 TYR A O 1
ATOM 1683 N N . PHE A 1 215 ? -10.464 -12.230 34.827 1.00 71.31 215 PHE A N 1
ATOM 1684 C CA . PHE A 1 215 ? -9.320 -12.975 35.349 1.00 71.31 215 PHE A CA 1
ATOM 1685 C C . PHE A 1 215 ? -9.578 -14.481 35.215 1.00 71.31 215 PHE A C 1
ATOM 1687 O O . PHE A 1 215 ? -10.632 -14.961 35.610 1.00 71.31 215 PHE A O 1
ATOM 1694 N N . SER A 1 216 ? -8.610 -15.251 34.706 1.00 63.88 216 SER A N 1
ATOM 1695 C CA . SER A 1 216 ? -8.860 -16.657 34.318 1.00 63.88 216 SER A CA 1
ATOM 1696 C C . SER A 1 216 ? -9.075 -17.630 35.476 1.00 63.88 216 SER A C 1
ATOM 1698 O O . SER A 1 216 ? -9.592 -18.723 35.272 1.00 63.88 216 SER A O 1
ATOM 1700 N N . LYS A 1 217 ? -8.654 -17.266 36.691 1.00 63.47 217 LYS A N 1
ATOM 1701 C CA . LYS A 1 217 ? -8.691 -18.156 37.865 1.00 63.47 217 LYS A CA 1
ATOM 1702 C C . LYS A 1 217 ? -9.499 -17.608 39.032 1.00 63.47 217 LYS A C 1
ATOM 1704 O O . LYS A 1 217 ? -9.790 -18.340 39.976 1.00 63.47 217 LYS A O 1
ATOM 1709 N N . THR A 1 218 ? -9.854 -16.332 38.986 1.00 57.28 218 THR A N 1
ATOM 1710 C CA . THR A 1 218 ? -10.605 -15.655 40.037 1.00 57.28 218 THR A CA 1
ATOM 1711 C C . THR A 1 218 ? -12.047 -15.480 39.567 1.00 57.28 218 THR A C 1
ATOM 1713 O O . THR A 1 218 ? -12.286 -15.055 38.446 1.00 57.28 218 THR A O 1
ATOM 1716 N N . ARG A 1 219 ? -13.031 -15.796 40.424 1.00 51.34 219 ARG A N 1
ATOM 1717 C CA . ARG A 1 219 ? -14.482 -15.688 40.129 1.00 51.34 219 ARG A CA 1
ATOM 1718 C C . ARG A 1 219 ? -14.980 -14.239 39.947 1.00 51.34 219 ARG A C 1
ATOM 1720 O O . ARG A 1 219 ? -16.171 -13.978 40.066 1.00 51.34 219 ARG A O 1
ATOM 1727 N N . PHE A 1 220 ? -14.077 -13.290 39.728 1.00 50.09 220 PHE A N 1
ATOM 1728 C CA . PHE A 1 220 ? -14.371 -11.866 39.701 1.00 50.09 220 PHE A CA 1
ATOM 1729 C C . PHE A 1 220 ? -14.274 -11.329 38.275 1.00 50.09 220 PHE A C 1
ATOM 1731 O O . PHE A 1 220 ? -13.336 -11.639 37.540 1.00 50.09 220 PHE A O 1
ATOM 1738 N N . THR A 1 221 ? -15.201 -10.439 37.936 1.00 54.38 221 THR A N 1
ATOM 1739 C CA . THR A 1 221 ? -15.181 -9.657 36.698 1.00 54.38 221 THR A CA 1
ATOM 1740 C C . THR A 1 221 ? -14.882 -8.219 37.059 1.00 54.38 221 THR A C 1
ATOM 1742 O O . THR A 1 221 ? -15.636 -7.575 37.778 1.00 54.38 221 THR A O 1
ATOM 1745 N N . ALA A 1 222 ? -13.756 -7.702 36.587 1.00 54.03 222 ALA A N 1
ATOM 1746 C CA . ALA A 1 222 ? -13.349 -6.339 36.868 1.00 54.03 222 ALA A CA 1
ATOM 1747 C C . ALA A 1 222 ? -14.064 -5.373 35.913 1.00 54.03 222 ALA A C 1
ATOM 1749 O O . ALA A 1 222 ? -13.861 -5.428 34.701 1.00 54.03 222 ALA A O 1
ATOM 1750 N N . ILE A 1 223 ? -14.879 -4.469 36.457 1.00 52.56 223 ILE A N 1
ATOM 1751 C CA . ILE A 1 223 ? -15.527 -3.391 35.699 1.00 52.56 223 ILE A CA 1
ATOM 1752 C C . ILE A 1 223 ? -14.696 -2.121 35.872 1.00 52.56 223 ILE A C 1
ATOM 1754 O O . ILE A 1 223 ? -14.723 -1.509 36.933 1.00 52.56 223 ILE A O 1
ATOM 1758 N N . TYR A 1 224 ? -13.978 -1.670 34.842 1.00 50.78 224 TYR A N 1
ATOM 1759 C CA . TYR A 1 224 ? -13.343 -0.352 34.882 1.00 50.78 224 TYR A CA 1
ATOM 1760 C C . TYR A 1 224 ? -14.413 0.738 34.721 1.00 50.78 224 TYR A C 1
ATOM 1762 O O . TYR A 1 224 ? -14.643 1.222 33.621 1.00 50.78 224 TYR A O 1
ATOM 1770 N N . ALA A 1 225 ? -15.071 1.149 35.807 1.00 44.09 225 ALA A N 1
ATOM 1771 C CA . ALA A 1 225 ? -16.026 2.258 35.782 1.00 44.09 225 ALA A CA 1
ATOM 1772 C C . ALA A 1 225 ? -15.282 3.603 35.781 1.00 44.09 225 ALA A C 1
ATOM 1774 O O . ALA A 1 225 ? -14.702 4.036 36.780 1.00 44.09 225 ALA A O 1
ATOM 1775 N N . GLY A 1 226 ? -15.285 4.289 34.645 1.00 42.88 226 GLY A N 1
ATOM 1776 C CA . GLY A 1 226 ? -14.566 5.537 34.465 1.00 42.88 226 GLY A CA 1
ATOM 1777 C C . GLY A 1 226 ? -15.374 6.777 34.830 1.00 42.88 226 GLY A C 1
ATOM 1778 O O . GLY A 1 226 ? -15.398 7.688 34.016 1.00 42.88 226 GLY A O 1
ATOM 1779 N N . ALA A 1 227 ? -16.016 6.883 36.000 1.00 36.78 227 ALA A N 1
ATOM 1780 C CA . ALA A 1 227 ? -16.595 8.165 36.450 1.00 36.78 227 ALA A CA 1
ATOM 1781 C C . ALA A 1 227 ? -16.994 8.212 37.941 1.00 36.78 227 ALA A C 1
ATOM 1783 O O . ALA A 1 227 ? -18.057 8.723 38.281 1.00 36.78 227 ALA A O 1
ATOM 1784 N N . SER A 1 228 ? -16.155 7.741 38.865 1.00 37.16 228 SER A N 1
ATOM 1785 C CA . SER A 1 228 ? -16.268 8.183 40.264 1.00 37.16 228 SER A CA 1
ATOM 1786 C C . SER A 1 228 ? -15.314 9.354 40.502 1.00 37.16 228 SER A C 1
ATOM 1788 O O . SER A 1 228 ? -14.253 9.433 39.883 1.00 37.16 228 SER A O 1
ATOM 1790 N N . LYS A 1 229 ? -15.671 10.283 41.399 1.00 41.06 229 LYS A N 1
ATOM 1791 C CA . LYS A 1 229 ? -14.879 11.484 41.758 1.00 41.06 229 LYS A CA 1
ATOM 1792 C C . LYS A 1 229 ? -13.412 11.177 42.122 1.00 41.06 229 LYS A C 1
ATOM 1794 O O . LYS A 1 229 ? -12.578 12.080 42.092 1.00 41.06 229 LYS A O 1
ATOM 1799 N N . ASN A 1 230 ? -13.092 9.913 42.400 1.00 41.59 230 ASN A N 1
ATOM 1800 C CA . ASN A 1 230 ? -11.752 9.405 42.648 1.00 41.59 230 ASN A CA 1
ATOM 1801 C C . ASN A 1 230 ? -11.272 8.582 41.441 1.00 41.59 230 ASN A C 1
ATOM 1803 O O . ASN A 1 230 ? -11.825 7.533 41.137 1.00 41.59 230 ASN A O 1
ATOM 1807 N N . LYS A 1 231 ? -10.225 9.069 40.768 1.00 47.56 231 LYS A N 1
ATOM 1808 C CA . LYS A 1 231 ? -9.641 8.597 39.493 1.00 47.56 231 LYS A CA 1
ATOM 1809 C C . LYS A 1 231 ? -9.002 7.188 39.519 1.00 47.56 231 LYS A C 1
ATOM 1811 O O . LYS A 1 231 ? -8.078 6.938 38.746 1.00 47.56 231 LYS A O 1
ATOM 1816 N N . ASN A 1 232 ? -9.443 6.290 40.395 1.00 49.78 232 ASN A N 1
ATOM 1817 C CA . ASN A 1 232 ? -8.887 4.946 40.530 1.00 49.78 232 ASN A CA 1
ATOM 1818 C C . ASN A 1 232 ? -9.822 3.900 39.902 1.00 49.78 232 ASN A C 1
ATOM 1820 O O . ASN A 1 232 ? -11.037 4.033 40.042 1.00 49.78 232 ASN A O 1
ATOM 1824 N N . PRO A 1 233 ? -9.277 2.867 39.229 1.00 52.72 233 PRO A N 1
ATOM 1825 C CA . PRO A 1 233 ? -10.068 1.715 38.804 1.00 52.72 233 PRO A CA 1
ATOM 1826 C C . PRO A 1 233 ? -10.772 1.104 40.021 1.00 52.72 233 PRO A C 1
ATOM 1828 O O . PRO A 1 233 ? -10.123 0.860 41.037 1.00 52.72 233 PRO A O 1
ATOM 1831 N N . GLN A 1 234 ? -12.079 0.872 39.924 1.00 58.97 234 GLN A N 1
ATOM 1832 C CA . GLN A 1 234 ? -12.824 0.103 40.919 1.00 58.97 234 GLN A CA 1
ATOM 1833 C C . GLN A 1 234 ? -12.978 -1.324 40.402 1.00 58.97 234 GLN A C 1
ATOM 1835 O O . GLN A 1 234 ? -13.234 -1.528 39.224 1.00 58.97 234 GLN A O 1
ATOM 1840 N N . PHE A 1 235 ? -12.773 -2.309 41.266 1.00 62.12 235 PHE A N 1
ATOM 1841 C CA . PHE A 1 235 ? -13.078 -3.705 40.967 1.00 62.12 235 PHE A CA 1
ATOM 1842 C C . PHE A 1 235 ? -14.426 -3.999 41.603 1.00 62.12 235 PHE A C 1
ATOM 1844 O O . PHE A 1 235 ? -14.685 -3.497 42.690 1.00 62.12 235 PHE A O 1
ATOM 1851 N N . ILE A 1 236 ? -15.299 -4.740 40.933 1.00 59.34 236 ILE A N 1
ATOM 1852 C CA . ILE A 1 236 ? -16.632 -5.057 41.453 1.00 59.34 236 ILE A CA 1
ATOM 1853 C C . ILE A 1 236 ? -16.744 -6.570 41.497 1.00 59.34 236 ILE A C 1
ATOM 1855 O O . ILE A 1 236 ? -16.353 -7.248 40.550 1.00 59.34 236 ILE A O 1
ATOM 1859 N N . ASP A 1 237 ? -17.243 -7.104 42.605 1.00 58.34 237 ASP A N 1
ATOM 1860 C CA . ASP A 1 237 ? -17.630 -8.504 42.657 1.00 58.34 237 ASP A CA 1
ATOM 1861 C C . ASP A 1 237 ? -19.008 -8.665 41.988 1.00 58.34 237 ASP A C 1
ATOM 1863 O O . ASP A 1 237 ? -19.995 -8.143 42.512 1.00 58.34 237 ASP A O 1
ATOM 1867 N N . PRO A 1 238 ? -19.109 -9.375 40.848 1.00 51.88 238 PRO A N 1
ATOM 1868 C CA . PRO A 1 238 ? -20.367 -9.532 40.124 1.00 51.88 238 PRO A CA 1
ATOM 1869 C C . PRO A 1 238 ? -21.451 -10.251 40.939 1.00 51.88 238 PRO A C 1
ATOM 1871 O O . PRO A 1 238 ? -22.632 -10.058 40.668 1.00 51.88 238 PRO A O 1
ATOM 1874 N N . ALA A 1 239 ? -21.080 -11.057 41.941 1.00 53.59 239 ALA A N 1
ATOM 1875 C CA . ALA A 1 239 ? -22.044 -11.775 42.771 1.00 53.59 239 ALA A CA 1
ATOM 1876 C C . ALA A 1 239 ? -22.686 -10.895 43.854 1.00 53.59 239 ALA A C 1
ATOM 1878 O O . ALA A 1 239 ? -23.814 -11.161 44.273 1.00 53.59 239 ALA A O 1
ATOM 1879 N N . SER A 1 240 ? -21.965 -9.880 44.333 1.00 57.41 240 SER A N 1
ATOM 1880 C CA . SER A 1 240 ? -22.391 -9.031 45.452 1.00 57.41 240 SER A CA 1
ATOM 1881 C C . SER A 1 240 ? -22.639 -7.570 45.066 1.00 57.41 240 SER A C 1
ATOM 1883 O O . SER A 1 240 ? -23.174 -6.810 45.877 1.00 57.41 240 SER A O 1
ATOM 1885 N N . ASP A 1 241 ? -22.283 -7.174 43.839 1.00 57.28 241 ASP A N 1
ATOM 1886 C CA . ASP A 1 241 ? -22.349 -5.794 43.332 1.00 57.28 241 ASP A CA 1
ATOM 1887 C C . ASP A 1 241 ? -21.593 -4.807 44.248 1.00 57.28 241 ASP A C 1
ATOM 1889 O O . ASP A 1 241 ? -21.927 -3.626 44.349 1.00 57.28 241 ASP A O 1
ATOM 1893 N N . GLN A 1 242 ? -20.593 -5.311 44.985 1.00 60.25 242 GLN A N 1
ATOM 1894 C CA . GLN A 1 242 ? -19.795 -4.528 45.923 1.00 60.25 242 GLN A CA 1
ATOM 1895 C C . GLN A 1 242 ? -18.418 -4.202 45.339 1.00 60.25 242 GLN A C 1
ATOM 1897 O O . GLN A 1 242 ? -17.794 -5.065 44.710 1.00 60.25 242 GLN A O 1
ATOM 1902 N N . PRO A 1 243 ? -17.898 -2.984 45.585 1.00 62.59 243 PRO A N 1
ATOM 1903 C CA . PRO A 1 243 ? -16.512 -2.660 45.299 1.00 62.59 243 PRO A CA 1
ATOM 1904 C C . PRO A 1 243 ? -15.562 -3.588 46.062 1.00 62.59 243 PRO A C 1
ATOM 1906 O O . PRO A 1 243 ? -15.685 -3.774 47.272 1.00 62.59 243 PRO A O 1
ATOM 1909 N N . VAL A 1 244 ? -14.581 -4.128 45.352 1.00 65.25 244 VAL A N 1
ATOM 1910 C CA . VAL A 1 244 ? -13.443 -4.847 45.910 1.00 65.25 244 VAL A CA 1
ATOM 1911 C C . VAL A 1 244 ? -12.271 -3.877 45.972 1.00 65.25 244 VAL A C 1
ATOM 1913 O O . VAL A 1 244 ? -11.755 -3.426 44.944 1.00 65.25 244 VAL A O 1
ATOM 1916 N N . ASP A 1 245 ? -11.835 -3.567 47.188 1.00 64.44 245 ASP A N 1
ATOM 1917 C CA . ASP A 1 245 ? -10.620 -2.792 47.411 1.00 64.44 245 ASP A CA 1
ATOM 1918 C C . ASP A 1 245 ? -9.397 -3.668 47.111 1.00 64.44 245 ASP A C 1
ATOM 1920 O O . ASP A 1 245 ? -8.911 -4.417 47.957 1.00 64.44 245 ASP A O 1
ATOM 1924 N N . LEU A 1 246 ? -8.892 -3.582 45.878 1.00 64.12 246 LEU A N 1
ATOM 1925 C CA . LEU A 1 246 ? -7.619 -4.192 45.504 1.00 64.12 246 LEU A CA 1
ATOM 1926 C C . LEU A 1 246 ? -6.478 -3.206 45.731 1.00 64.12 246 LEU A C 1
ATOM 1928 O O . LEU A 1 246 ? -6.473 -2.092 45.198 1.00 64.12 246 LEU A O 1
ATOM 1932 N N . THR A 1 247 ? -5.460 -3.634 46.478 1.00 67.44 247 THR A N 1
ATOM 1933 C CA . THR A 1 247 ? -4.222 -2.861 46.548 1.00 67.44 247 THR A CA 1
ATOM 1934 C C . THR A 1 247 ? -3.485 -2.920 45.209 1.00 67.44 247 THR A C 1
ATOM 1936 O O . THR A 1 247 ? -3.616 -3.858 44.419 1.00 67.44 247 THR A O 1
ATOM 1939 N N . THR A 1 248 ? -2.631 -1.928 44.966 1.00 65.81 248 THR A N 1
ATOM 1940 C CA . THR A 1 248 ? -1.746 -1.882 43.795 1.00 65.81 248 THR A CA 1
ATOM 1941 C C . THR A 1 248 ? -0.893 -3.152 43.643 1.00 65.81 248 THR A C 1
ATOM 1943 O O . THR A 1 248 ? -0.631 -3.583 42.521 1.00 65.81 248 THR A O 1
ATOM 1946 N N . GLY A 1 249 ? -0.461 -3.754 44.758 1.00 67.75 249 GLY A N 1
ATOM 1947 C CA . GLY A 1 249 ? 0.321 -4.993 44.759 1.00 67.75 249 GLY A CA 1
ATOM 1948 C C . GLY A 1 249 ? -0.514 -6.218 44.391 1.00 67.75 249 GLY A C 1
ATOM 1949 O O . GLY A 1 249 ? -0.064 -7.040 43.593 1.00 67.75 249 GLY A O 1
ATOM 1950 N N . ASP A 1 250 ? -1.745 -6.300 44.902 1.00 71.56 250 ASP A N 1
ATOM 1951 C CA . ASP A 1 250 ? -2.668 -7.393 44.585 1.00 71.56 250 ASP A CA 1
ATOM 1952 C C . ASP A 1 250 ? -3.032 -7.401 43.100 1.00 71.56 250 ASP A C 1
ATOM 1954 O O . ASP A 1 250 ? -2.996 -8.454 42.471 1.00 71.56 250 ASP A O 1
ATOM 1958 N N . LEU A 1 251 ? -3.271 -6.229 42.501 1.00 70.50 251 LEU A N 1
ATOM 1959 C CA . LEU A 1 251 ? -3.578 -6.125 41.074 1.00 70.50 251 LEU A CA 1
ATOM 1960 C C . LEU A 1 251 ? -2.423 -6.611 40.186 1.00 70.50 251 LEU A C 1
ATOM 1962 O O . LEU A 1 251 ? -2.646 -7.341 39.221 1.00 70.50 251 LEU A O 1
ATOM 1966 N N . VAL A 1 252 ? -1.181 -6.222 40.497 1.00 71.50 252 VAL A N 1
ATOM 1967 C CA . VAL A 1 252 ? -0.004 -6.687 39.741 1.00 71.50 252 VAL A CA 1
ATOM 1968 C C . VAL A 1 252 ? 0.151 -8.197 39.874 1.00 71.50 252 VAL A C 1
ATOM 1970 O O . VAL A 1 252 ? 0.356 -8.865 38.859 1.00 71.50 252 VAL A O 1
ATOM 1973 N N . ARG A 1 253 ? 0.005 -8.734 41.093 1.00 74.50 253 ARG A N 1
ATOM 1974 C CA . ARG A 1 253 ? 0.063 -10.177 41.347 1.00 74.50 253 ARG A CA 1
ATOM 1975 C C . ARG A 1 253 ? -1.004 -10.917 40.540 1.00 74.50 253 ARG A C 1
ATOM 1977 O O . ARG A 1 253 ? -0.665 -11.833 39.803 1.00 74.50 253 ARG A O 1
ATOM 1984 N N . MET A 1 254 ? -2.257 -10.468 40.589 1.00 73.44 254 MET A N 1
ATOM 1985 C CA . MET A 1 254 ? -3.363 -11.089 39.852 1.00 73.44 254 MET A CA 1
ATOM 1986 C C . MET A 1 254 ? -3.147 -11.045 38.333 1.00 73.44 254 MET A C 1
ATOM 1988 O O . MET A 1 254 ? -3.329 -12.050 37.655 1.00 73.44 254 MET A O 1
ATOM 1992 N N . ILE A 1 255 ? -2.681 -9.924 37.769 1.00 74.69 255 ILE A N 1
ATOM 1993 C CA . ILE A 1 255 ? -2.383 -9.843 36.325 1.00 74.69 255 ILE A CA 1
ATOM 1994 C C . ILE A 1 255 ? -1.253 -10.814 35.929 1.00 74.69 255 ILE A C 1
ATOM 1996 O O . ILE A 1 255 ? -1.260 -11.357 34.821 1.00 74.69 255 ILE A O 1
ATOM 2000 N N . GLN A 1 256 ? -0.279 -11.049 36.810 1.00 76.25 256 GLN A N 1
ATOM 2001 C CA . GLN A 1 256 ? 0.833 -11.968 36.550 1.00 76.25 256 GLN A CA 1
ATOM 2002 C C . GLN A 1 256 ? 0.433 -13.445 36.713 1.00 76.25 256 GLN A C 1
ATOM 2004 O O . GLN A 1 256 ? 0.764 -14.252 35.843 1.00 76.25 256 GLN A O 1
ATOM 2009 N N . GLU A 1 257 ? -0.290 -13.788 37.782 1.00 77.19 257 GLU A N 1
ATOM 2010 C CA . GLU A 1 257 ? -0.637 -15.166 38.172 1.00 77.19 257 GLU A CA 1
ATOM 2011 C C . GLU A 1 257 ? -1.905 -15.699 37.487 1.00 77.19 257 GLU A C 1
ATOM 2013 O O . GLU A 1 257 ? -1.931 -16.841 37.001 1.00 77.19 257 GLU A O 1
ATOM 2018 N N . ASP A 1 258 ? -2.938 -14.858 37.425 1.00 71.75 258 ASP A N 1
ATOM 2019 C CA . ASP A 1 258 ? -4.260 -15.202 36.897 1.00 71.75 258 ASP A CA 1
ATOM 2020 C C . ASP A 1 258 ? -4.442 -14.681 35.476 1.00 71.75 258 ASP A C 1
ATOM 2022 O O . ASP A 1 258 ? -5.232 -15.239 34.724 1.00 71.75 258 ASP A O 1
ATOM 2026 N N . GLY A 1 259 ? -3.690 -13.651 35.078 1.00 73.94 259 GLY A N 1
ATOM 2027 C CA . GLY A 1 259 ? -3.879 -12.967 33.804 1.00 73.94 259 GLY A CA 1
ATOM 2028 C C . GLY A 1 259 ? -5.142 -12.113 33.788 1.00 73.94 259 GLY A C 1
ATOM 2029 O O . GLY A 1 259 ? -6.132 -12.426 34.436 1.00 73.94 259 GLY A O 1
ATOM 2030 N N . LEU A 1 260 ? -5.098 -11.013 33.043 1.00 74.69 260 LEU A N 1
ATOM 2031 C CA . LEU A 1 260 ? -6.230 -10.109 32.886 1.00 74.69 260 LEU A CA 1
ATOM 2032 C C . LEU A 1 260 ? -6.479 -9.905 31.401 1.00 74.69 260 LEU A C 1
ATOM 2034 O O . LEU A 1 260 ? -5.563 -9.500 30.685 1.00 74.69 260 LEU A O 1
ATOM 2038 N N . TRP A 1 261 ? -7.694 -10.175 30.943 1.00 75.00 261 TRP A N 1
ATOM 2039 C CA . TRP A 1 261 ? -8.068 -10.028 29.540 1.00 75.00 261 TRP A CA 1
ATOM 2040 C C . TRP A 1 261 ? -9.227 -9.046 29.409 1.00 75.00 261 TRP A C 1
ATOM 2042 O O . TRP A 1 261 ? -10.182 -9.140 30.181 1.00 75.00 261 TRP A O 1
ATOM 2052 N N . PRO A 1 262 ? -9.170 -8.096 28.461 1.00 71.25 262 PRO A N 1
ATOM 2053 C CA . PRO A 1 262 ? -10.318 -7.268 28.139 1.00 71.25 262 PRO A CA 1
ATOM 2054 C C . PRO A 1 262 ? -11.406 -8.136 27.511 1.00 71.25 262 PRO A C 1
ATOM 2056 O O . PRO A 1 262 ? -11.155 -8.827 26.523 1.00 71.25 262 PRO A O 1
ATOM 2059 N N . LEU A 1 263 ? -12.610 -8.060 28.060 1.00 68.44 263 LEU A N 1
ATOM 2060 C CA . LEU A 1 263 ? -13.802 -8.610 27.439 1.00 68.44 263 LEU A CA 1
ATOM 2061 C C . LEU A 1 263 ? -14.400 -7.555 26.513 1.00 68.44 263 LEU A C 1
ATOM 2063 O O . LEU A 1 263 ? -14.661 -6.423 26.922 1.00 68.44 263 LEU A O 1
ATOM 2067 N N . ASN A 1 264 ? -14.620 -7.932 25.262 1.00 62.91 264 ASN A N 1
ATOM 2068 C CA . ASN A 1 264 ? -15.445 -7.179 24.325 1.00 62.91 264 ASN A CA 1
ATOM 2069 C C . ASN A 1 264 ? -16.732 -7.976 24.121 1.00 62.91 264 ASN A C 1
ATOM 2071 O O . ASN A 1 264 ? -16.688 -9.199 24.205 1.00 62.91 264 ASN A O 1
ATOM 2075 N N . LEU A 1 265 ? -17.871 -7.340 23.853 1.00 57.41 265 LEU A N 1
ATOM 2076 C CA . LEU A 1 265 ? -19.021 -8.108 23.375 1.00 57.41 265 LEU A CA 1
ATOM 2077 C C . LEU A 1 265 ? -18.643 -8.753 22.044 1.00 57.41 265 LEU A C 1
ATOM 2079 O O . LEU A 1 265 ? -18.056 -8.088 21.184 1.00 57.41 265 LEU A O 1
ATOM 2083 N N . LYS A 1 266 ? -18.996 -10.027 21.852 1.00 58.50 266 LYS A N 1
ATOM 2084 C CA . LYS A 1 266 ? -19.133 -10.499 20.476 1.00 58.50 266 LYS A CA 1
ATOM 2085 C C . LYS A 1 266 ? -20.182 -9.605 19.840 1.00 58.50 266 LYS A C 1
ATOM 2087 O O . LYS A 1 266 ? -21.221 -9.372 20.456 1.00 58.50 266 LYS A O 1
ATOM 2092 N N . ALA A 1 267 ? -19.904 -9.080 18.649 1.00 49.09 267 ALA A N 1
ATOM 2093 C CA . ALA A 1 267 ? -20.958 -8.453 17.872 1.00 49.09 267 ALA A CA 1
ATOM 2094 C C . ALA A 1 267 ? -22.132 -9.439 17.877 1.00 49.09 267 ALA A C 1
ATOM 2096 O O . ALA A 1 267 ? -21.954 -10.581 17.438 1.00 49.09 267 ALA A O 1
ATOM 2097 N N . CYS A 1 268 ? -23.288 -9.040 18.424 1.00 39.81 268 CYS A N 1
ATOM 2098 C CA . CYS A 1 268 ? -24.512 -9.672 17.967 1.00 39.81 268 CYS A CA 1
ATOM 2099 C C . CYS A 1 268 ? -24.414 -9.531 16.457 1.00 39.81 268 CYS A C 1
ATOM 2101 O O . CYS A 1 268 ? -24.262 -8.419 15.950 1.00 39.81 268 CYS A O 1
ATOM 2103 N N . ALA A 1 269 ? -24.331 -10.660 15.756 1.00 35.91 269 ALA A N 1
ATOM 2104 C CA . ALA A 1 269 ? -24.718 -10.641 14.369 1.00 35.91 269 ALA A CA 1
ATOM 2105 C C . ALA A 1 269 ? -26.120 -10.050 14.427 1.00 35.91 269 ALA A C 1
ATOM 2107 O O . ALA A 1 269 ? -27.000 -10.662 15.031 1.00 35.91 269 ALA A O 1
ATOM 2108 N N . ASP A 1 270 ? -26.258 -8.806 13.978 1.00 34.28 270 ASP A N 1
ATOM 2109 C CA . ASP A 1 270 ? -27.560 -8.233 13.723 1.00 34.28 270 ASP A CA 1
ATOM 2110 C C . ASP A 1 270 ? -28.244 -9.268 12.824 1.00 34.28 270 ASP A C 1
ATOM 2112 O O . ASP A 1 270 ? -27.819 -9.505 11.691 1.00 34.28 270 ASP A O 1
ATOM 2116 N N . GLU A 1 271 ? -29.184 -10.015 13.402 1.00 33.84 271 GLU A N 1
ATOM 2117 C CA . GLU A 1 271 ? -30.127 -10.818 12.649 1.00 33.84 271 GLU A CA 1
ATOM 2118 C C . GLU A 1 271 ? -31.016 -9.825 11.902 1.00 33.84 271 GLU A C 1
ATOM 2120 O O . GLU A 1 271 ? -32.067 -9.447 12.408 1.00 33.84 271 GLU A O 1
ATOM 2125 N N . GLU A 1 272 ? -30.570 -9.389 10.723 1.00 29.38 272 GLU A N 1
ATOM 2126 C CA . GLU A 1 272 ? -31.425 -8.985 9.598 1.00 29.38 272 GLU A CA 1
ATOM 2127 C C . GLU A 1 272 ? -30.817 -9.441 8.263 1.00 29.38 272 GLU A C 1
ATOM 2129 O O . GLU A 1 272 ? -29.668 -9.055 7.939 1.00 29.38 272 GLU A O 1
#